Protein AF-A0A973TR75-F1 (afdb_monomer_lite)

Sequence (213 aa):
MGYLWIAGVVVTVAAVVLLAVQHRRGRSLLVPTLTGSIGAFLLVTGWLFVVDPGAPKNEAIKTGGLAGGALVALYALWLNDRRRRTDEDRQRIEAARQQLEDARAEHDRSRVADERFARSVELLGHDAEQVRVGAMHALAGLARSRAEYTQTVLDVLCAYLRRPFESGPEARDEPGRRDELEVRLTAQRLIADLLPRADVAGAPIYNLDLTRA

pLDDT: mean 83.85, std 13.67, range [50.69, 98.56]

Foldseek 3Di:
DLCQLVQLVVQLVVLVVVQVVCVVVVDDNVVSLLSNLVSQLSNQLNVCCVVPVPDDSVVSNVVSVVSSVVSVVVSVVVVVVVVVVVVVVVVVVVVVVVVVVVVVVVVVVVVVLVVLLVVLLVQCPDPQLVSVLVSLVSQLVSCVVDVVSLQVSLVSLLVLLLPDDDPDPVCPPDPCNVSSVVSNVSSVVSNVVSADDPPDPPGDDHDHPNDDD

Structure (mmCIF, N/CA/C/O backbone):
data_AF-A0A973TR75-F1
#
_entry.id   AF-A0A973TR75-F1
#
loop_
_atom_site.group_PDB
_atom_site.id
_atom_site.type_symbol
_atom_site.label_atom_id
_atom_site.label_alt_id
_atom_site.label_comp_id
_atom_site.label_asym_id
_atom_site.label_entity_id
_atom_site.label_seq_id
_atom_site.pdbx_PDB_ins_code
_atom_site.Cartn_x
_atom_site.Cartn_y
_atom_site.Cartn_z
_atom_site.occupancy
_atom_site.B_iso_or_equiv
_atom_site.auth_seq_id
_atom_site.auth_comp_id
_atom_site.auth_asym_id
_atom_site.auth_atom_id
_atom_site.pdbx_PDB_model_num
ATOM 1 N N . MET A 1 1 ? 46.808 9.096 -60.795 1.00 50.69 1 MET A N 1
ATOM 2 C CA . MET A 1 1 ? 45.406 9.057 -60.318 1.00 50.69 1 MET A CA 1
ATOM 3 C C . MET A 1 1 ? 44.859 7.655 -60.045 1.00 50.69 1 MET A C 1
ATOM 5 O O . MET A 1 1 ? 44.181 7.517 -59.038 1.00 50.69 1 MET A O 1
ATOM 9 N N . GLY A 1 2 ? 45.148 6.619 -60.851 1.00 55.16 2 GLY A N 1
ATOM 10 C CA . GLY A 1 2 ? 44.464 5.308 -60.760 1.00 55.16 2 GLY A CA 1
ATOM 11 C C . GLY A 1 2 ? 44.417 4.592 -59.392 1.00 55.16 2 GLY A C 1
ATOM 12 O O . GLY A 1 2 ? 43.508 3.805 -59.156 1.00 55.16 2 GLY A O 1
ATOM 13 N N . TYR A 1 3 ? 45.326 4.887 -58.456 1.00 62.28 3 TYR A N 1
ATOM 14 C CA . TYR A 1 3 ? 45.340 4.261 -57.124 1.00 62.28 3 TYR A CA 1
ATOM 15 C C . TYR A 1 3 ? 44.168 4.655 -56.201 1.00 62.28 3 TYR A C 1
ATOM 17 O O . TYR A 1 3 ? 43.927 3.961 -55.215 1.00 62.28 3 TYR A O 1
ATOM 25 N N . LEU A 1 4 ? 43.424 5.731 -56.497 1.00 59.41 4 LEU A N 1
ATOM 26 C CA . LEU A 1 4 ? 42.338 6.213 -55.627 1.00 59.41 4 LEU A CA 1
ATOM 27 C C . LEU A 1 4 ? 41.187 5.206 -55.482 1.00 59.41 4 LEU A C 1
ATOM 29 O O . LEU A 1 4 ? 40.682 5.020 -54.376 1.00 59.41 4 LEU A O 1
ATOM 33 N N . TRP A 1 5 ? 40.806 4.511 -56.560 1.00 59.12 5 TRP A N 1
ATOM 34 C CA . TRP A 1 5 ? 39.768 3.479 -56.472 1.00 59.12 5 TRP A CA 1
ATOM 35 C C . TRP A 1 5 ? 40.234 2.262 -55.662 1.00 59.12 5 TRP A C 1
ATOM 37 O O . TRP A 1 5 ? 39.504 1.791 -54.792 1.00 59.12 5 TRP A O 1
ATOM 47 N N . ILE A 1 6 ? 41.479 1.813 -55.868 1.00 66.88 6 ILE A N 1
ATOM 48 C CA . ILE A 1 6 ? 42.081 0.706 -55.105 1.00 66.88 6 ILE A CA 1
ATOM 49 C C . ILE A 1 6 ? 42.098 1.044 -53.606 1.00 66.88 6 ILE A C 1
ATOM 51 O O . ILE A 1 6 ? 41.708 0.215 -52.786 1.00 66.88 6 ILE A O 1
ATOM 55 N N . ALA A 1 7 ? 42.463 2.278 -53.241 1.00 62.50 7 ALA A N 1
ATOM 56 C CA . ALA A 1 7 ? 42.397 2.747 -51.858 1.00 62.50 7 ALA A CA 1
ATOM 57 C C . ALA A 1 7 ? 40.960 2.711 -51.296 1.00 62.50 7 ALA A C 1
ATOM 59 O O . ALA A 1 7 ? 40.754 2.222 -50.187 1.00 62.50 7 ALA A O 1
ATOM 60 N N . GLY A 1 8 ? 39.953 3.150 -52.061 1.00 61.12 8 GLY A N 1
ATOM 61 C CA . GLY A 1 8 ? 38.541 3.062 -51.662 1.00 61.12 8 GLY A CA 1
ATOM 62 C C . GLY A 1 8 ? 38.049 1.623 -51.441 1.00 61.12 8 GLY A C 1
ATOM 63 O O . GLY A 1 8 ? 37.377 1.338 -50.445 1.00 61.12 8 GLY A O 1
ATOM 64 N N . VAL A 1 9 ? 38.433 0.688 -52.317 1.00 66.50 9 VAL A N 1
ATOM 65 C CA . VAL A 1 9 ? 38.135 -0.749 -52.162 1.00 66.50 9 VAL A CA 1
ATOM 66 C C . VAL A 1 9 ? 38.815 -1.323 -50.914 1.00 66.50 9 VAL A C 1
ATOM 68 O O . VAL A 1 9 ? 38.166 -1.987 -50.110 1.00 66.50 9 VAL A O 1
ATOM 71 N N . VAL A 1 10 ? 40.095 -1.020 -50.679 1.00 68.12 10 VAL A N 1
ATOM 72 C CA . VAL A 1 10 ? 40.814 -1.498 -49.483 1.00 68.12 10 VAL A CA 1
ATOM 73 C C . VAL A 1 10 ? 40.191 -0.950 -48.192 1.00 68.12 10 VAL A C 1
ATOM 75 O O . VAL A 1 10 ? 39.989 -1.712 -47.246 1.00 68.12 10 VAL A O 1
ATOM 78 N N . VAL A 1 11 ? 39.824 0.337 -48.143 1.00 66.31 11 VAL A N 1
ATOM 79 C CA . VAL A 1 11 ? 39.216 0.947 -46.943 1.00 66.31 11 VAL A CA 1
ATOM 80 C C . VAL A 1 11 ? 37.801 0.416 -46.685 1.00 66.31 11 VAL A C 1
ATOM 82 O O . VAL A 1 11 ? 37.462 0.159 -45.530 1.00 66.31 11 VAL A O 1
ATOM 85 N N . THR A 1 12 ? 36.981 0.182 -47.717 1.00 64.75 12 THR A N 1
ATOM 86 C CA . THR A 1 12 ? 35.654 -0.448 -47.533 1.00 64.75 12 THR A CA 1
ATOM 87 C C . THR A 1 12 ? 35.754 -1.895 -47.060 1.00 64.75 12 THR A C 1
ATOM 89 O O . THR A 1 12 ? 35.065 -2.258 -46.107 1.00 64.75 12 THR A O 1
ATOM 92 N N . VAL A 1 13 ? 36.638 -2.713 -47.643 1.00 68.44 13 VAL A N 1
ATOM 93 C CA . VAL A 1 13 ? 36.858 -4.100 -47.193 1.00 68.44 13 VAL A CA 1
ATOM 94 C C . VAL A 1 13 ? 37.355 -4.127 -45.744 1.00 68.44 13 VAL A C 1
ATOM 96 O O . VAL A 1 13 ? 36.805 -4.863 -44.922 1.00 68.44 13 VAL A O 1
ATOM 99 N N . ALA A 1 14 ? 38.319 -3.271 -45.387 1.00 67.31 14 ALA A N 1
ATOM 100 C CA . ALA A 1 14 ? 38.787 -3.133 -44.008 1.00 67.31 14 ALA A CA 1
ATOM 101 C C . ALA A 1 14 ? 37.659 -2.711 -43.047 1.00 67.31 14 ALA A C 1
ATOM 103 O O . ALA A 1 14 ? 37.534 -3.275 -41.959 1.00 67.31 14 ALA A O 1
ATOM 104 N N . ALA A 1 15 ? 36.798 -1.772 -43.450 1.00 66.56 15 ALA A N 1
ATOM 105 C CA . ALA A 1 15 ? 35.657 -1.338 -42.649 1.00 66.56 15 ALA A CA 1
ATOM 106 C C . ALA A 1 15 ? 34.618 -2.450 -42.434 1.00 66.56 15 ALA A C 1
ATOM 108 O O . ALA A 1 15 ? 34.159 -2.633 -41.308 1.00 66.56 15 ALA A O 1
ATOM 109 N N . VAL A 1 16 ? 34.279 -3.225 -43.471 1.00 68.19 16 VAL A N 1
ATOM 110 C CA . VAL A 1 16 ? 33.342 -4.362 -43.372 1.00 68.19 16 VAL A CA 1
ATOM 111 C C . VAL A 1 16 ? 33.889 -5.443 -42.435 1.00 68.19 16 VAL A C 1
ATOM 113 O O . VAL A 1 16 ? 33.156 -5.939 -41.575 1.00 68.19 16 VAL A O 1
ATOM 116 N N . VAL A 1 17 ? 35.187 -5.756 -42.523 1.00 69.25 17 VAL A N 1
ATOM 117 C CA . VAL A 1 17 ? 35.857 -6.690 -41.601 1.00 69.25 17 VAL A CA 1
ATOM 118 C C . VAL A 1 17 ? 35.830 -6.160 -40.162 1.00 69.25 17 VAL A C 1
ATOM 120 O O . VAL A 1 17 ? 35.460 -6.897 -39.245 1.00 69.25 17 VAL A O 1
ATOM 123 N N . LEU A 1 18 ? 36.146 -4.879 -39.943 1.00 67.31 18 LEU A N 1
ATOM 124 C CA . LEU A 1 18 ? 36.070 -4.251 -38.618 1.00 67.31 18 LEU A CA 1
ATOM 125 C C . LEU A 1 18 ? 34.639 -4.250 -38.056 1.00 67.31 18 LEU A C 1
ATOM 127 O O . LEU A 1 18 ? 34.464 -4.498 -36.862 1.00 67.31 18 LEU A O 1
ATOM 131 N N . LEU A 1 19 ? 33.623 -4.027 -38.894 1.00 70.00 19 LEU A N 1
ATOM 132 C CA . LEU A 1 19 ? 32.210 -4.059 -38.506 1.00 70.00 19 LEU A CA 1
ATOM 133 C C . LEU A 1 19 ? 31.817 -5.464 -38.037 1.00 70.00 19 LEU A C 1
ATOM 135 O O . LEU A 1 19 ? 31.330 -5.619 -36.917 1.00 70.00 19 LEU A O 1
ATOM 139 N N . ALA A 1 20 ? 32.112 -6.494 -38.833 1.00 66.12 20 ALA A N 1
ATOM 140 C CA . ALA A 1 20 ? 31.825 -7.887 -38.489 1.00 66.12 20 ALA A CA 1
ATOM 141 C C . ALA A 1 20 ? 32.539 -8.338 -37.198 1.00 66.12 20 ALA A C 1
ATOM 143 O O . ALA A 1 20 ? 31.932 -8.989 -36.341 1.00 66.12 20 ALA A O 1
ATOM 144 N N . VAL A 1 21 ? 33.809 -7.955 -37.017 1.00 67.75 21 VAL A N 1
ATOM 145 C CA . VAL A 1 21 ? 34.601 -8.283 -35.818 1.00 67.75 21 VAL A CA 1
ATOM 146 C C . VAL A 1 21 ? 34.090 -7.553 -34.572 1.00 67.75 21 VAL A C 1
ATOM 148 O O . VAL A 1 21 ? 34.046 -8.155 -33.497 1.00 67.75 21 VAL A O 1
ATOM 151 N N . GLN A 1 22 ? 33.689 -6.282 -34.674 1.00 66.56 22 GLN A N 1
ATOM 152 C CA . GLN A 1 22 ? 33.159 -5.540 -33.524 1.00 66.56 22 GLN A CA 1
ATOM 153 C C . GLN A 1 22 ? 31.732 -5.956 -33.159 1.00 66.56 22 GLN A C 1
ATOM 155 O O . GLN A 1 22 ? 31.438 -6.074 -31.969 1.00 66.56 22 GLN A O 1
ATOM 160 N N . HIS A 1 23 ? 30.890 -6.276 -34.146 1.00 66.12 23 HIS A N 1
ATOM 161 C CA . HIS A 1 23 ? 29.543 -6.806 -33.924 1.00 66.12 23 HIS A CA 1
ATOM 162 C C . HIS A 1 23 ? 29.585 -8.124 -33.134 1.00 66.12 23 HIS A C 1
ATOM 164 O O . HIS A 1 23 ? 28.895 -8.258 -32.126 1.00 66.12 23 HIS A O 1
ATOM 170 N N . ARG A 1 24 ? 30.496 -9.047 -33.485 1.00 65.81 24 ARG A N 1
ATOM 171 C CA . ARG A 1 24 ? 30.750 -10.281 -32.707 1.00 65.81 24 ARG A CA 1
ATOM 172 C C . ARG A 1 24 ? 31.361 -10.053 -31.316 1.00 65.81 24 ARG A C 1
ATOM 174 O O . ARG A 1 24 ? 31.359 -10.974 -30.508 1.00 65.81 24 ARG A O 1
ATOM 181 N N . ARG A 1 25 ? 31.911 -8.867 -31.031 1.00 66.81 25 ARG A N 1
ATOM 182 C CA . ARG A 1 25 ? 32.562 -8.520 -29.750 1.00 66.81 25 ARG A CA 1
ATOM 183 C C . ARG A 1 25 ? 31.723 -7.607 -28.849 1.00 66.81 25 ARG A C 1
ATOM 185 O O . ARG A 1 25 ? 32.215 -7.217 -27.796 1.00 66.81 25 ARG A O 1
ATOM 192 N N . GLY A 1 26 ? 30.507 -7.227 -29.253 1.00 60.12 26 GLY A N 1
ATOM 193 C CA . GLY A 1 26 ? 29.616 -6.365 -28.461 1.00 60.12 26 GLY A CA 1
ATOM 194 C C . GLY A 1 26 ? 30.161 -4.958 -28.165 1.00 60.12 26 GLY A C 1
ATOM 195 O O . GLY A 1 26 ? 29.672 -4.292 -27.256 1.00 60.12 26 GLY A O 1
ATOM 196 N N . ARG A 1 27 ? 31.188 -4.501 -28.897 1.00 64.06 27 ARG A N 1
ATOM 197 C CA . ARG A 1 27 ? 31.817 -3.179 -28.705 1.00 64.06 27 ARG A CA 1
ATOM 198 C C . ARG A 1 27 ? 31.113 -2.110 -29.547 1.00 64.06 27 ARG A C 1
ATOM 200 O O . ARG A 1 27 ? 30.400 -2.422 -30.497 1.00 64.06 27 ARG A O 1
ATOM 207 N N . SER A 1 28 ? 31.302 -0.843 -29.183 1.00 64.38 28 SER A N 1
ATOM 208 C CA . SER A 1 28 ? 30.628 0.297 -29.812 1.00 64.38 28 SER A CA 1
ATOM 209 C C . SER A 1 28 ? 30.958 0.422 -31.305 1.00 64.38 28 SER A C 1
ATOM 211 O O . SER A 1 28 ? 32.078 0.754 -31.685 1.00 64.38 28 SER A O 1
ATOM 213 N N . LEU A 1 29 ? 29.943 0.236 -32.154 1.00 65.25 29 LEU A N 1
ATOM 214 C CA . LEU A 1 29 ? 30.054 0.218 -33.621 1.00 65.25 29 LEU A CA 1
ATOM 215 C C . LEU A 1 29 ? 30.388 1.585 -34.267 1.00 65.25 29 LEU A C 1
ATOM 217 O O . LEU A 1 29 ? 30.357 1.696 -35.488 1.00 65.25 29 LEU A O 1
ATOM 221 N N . LEU A 1 30 ? 30.749 2.601 -33.472 1.00 64.88 30 LEU A N 1
ATOM 222 C CA . LEU A 1 30 ? 31.134 3.950 -33.914 1.00 64.88 30 LEU A CA 1
ATOM 223 C C . LEU A 1 30 ? 32.306 3.934 -34.903 1.00 64.88 30 LEU A C 1
ATOM 225 O O . LEU A 1 30 ? 32.257 4.578 -35.946 1.00 64.88 30 LEU A O 1
ATOM 229 N N . VAL A 1 31 ? 33.373 3.206 -34.563 1.00 68.81 31 VAL A N 1
ATOM 230 C CA . VAL A 1 31 ? 34.603 3.167 -35.368 1.00 68.81 31 VAL A CA 1
ATOM 231 C C . VAL A 1 31 ? 34.354 2.553 -36.755 1.00 68.81 31 VAL A C 1
ATOM 233 O O . VAL A 1 31 ? 34.651 3.225 -37.742 1.00 68.81 31 VAL A O 1
ATOM 236 N N . PRO A 1 32 ? 33.787 1.333 -36.893 1.00 68.69 32 PRO A N 1
ATOM 237 C CA . PRO A 1 32 ? 33.625 0.707 -38.202 1.00 68.69 32 PRO A CA 1
ATOM 238 C C . PRO A 1 32 ? 32.617 1.413 -39.112 1.00 68.69 32 PRO A C 1
ATOM 240 O O . PRO A 1 32 ? 32.810 1.382 -40.325 1.00 68.69 32 PRO A O 1
ATOM 243 N N . THR A 1 33 ? 31.575 2.070 -38.588 1.00 70.88 33 THR A N 1
ATOM 244 C CA . THR A 1 33 ? 30.655 2.846 -39.441 1.00 70.88 33 THR A CA 1
ATOM 245 C C . THR A 1 33 ? 31.268 4.165 -39.900 1.00 70.88 33 THR A C 1
ATOM 247 O O . THR A 1 33 ? 31.064 4.544 -41.052 1.00 70.88 33 THR A O 1
ATOM 250 N N . LEU A 1 34 ? 32.111 4.807 -39.082 1.00 70.44 34 LEU A N 1
ATOM 251 C CA . LEU A 1 34 ? 32.894 5.969 -39.511 1.00 70.44 34 LEU A CA 1
ATOM 252 C C . LEU A 1 34 ? 33.918 5.584 -40.596 1.00 70.44 34 LEU A C 1
ATOM 254 O O . LEU A 1 34 ? 33.951 6.204 -41.659 1.00 70.44 34 LEU A O 1
ATOM 258 N N . THR A 1 35 ? 34.698 4.514 -40.386 1.00 71.88 35 THR A N 1
ATOM 259 C CA . THR A 1 35 ? 35.632 3.988 -41.403 1.00 71.88 35 THR A CA 1
ATOM 260 C C . THR A 1 35 ? 34.892 3.522 -42.662 1.00 71.88 35 THR A C 1
ATOM 262 O O . THR A 1 35 ? 35.371 3.754 -43.769 1.00 71.88 35 THR A O 1
ATOM 265 N N . GLY A 1 36 ? 33.705 2.924 -42.519 1.00 70.00 36 GLY A N 1
ATOM 266 C CA . GLY A 1 36 ? 32.861 2.484 -43.633 1.00 70.00 36 GLY A CA 1
ATOM 267 C C . GLY A 1 36 ? 32.308 3.639 -44.462 1.00 70.00 36 GLY A C 1
ATOM 268 O O . GLY A 1 36 ? 32.364 3.581 -45.687 1.00 70.00 36 GLY A O 1
ATOM 269 N N . SER A 1 37 ? 31.859 4.717 -43.814 1.00 71.75 37 SER A N 1
ATOM 270 C CA . SER A 1 37 ? 31.429 5.948 -44.486 1.00 71.75 37 SER A CA 1
ATOM 271 C C . SER A 1 37 ? 32.574 6.595 -45.272 1.00 71.75 37 SER A C 1
ATOM 273 O O . SER A 1 37 ? 32.394 6.965 -46.431 1.00 71.75 37 SER A O 1
ATOM 275 N N . ILE A 1 38 ? 33.766 6.694 -44.671 1.00 72.12 38 ILE A N 1
ATOM 276 C CA . ILE A 1 38 ? 34.969 7.226 -45.334 1.00 72.12 38 ILE A CA 1
ATOM 277 C C . ILE A 1 38 ? 35.377 6.330 -46.514 1.00 72.12 38 ILE A C 1
ATOM 279 O O . ILE A 1 38 ? 35.663 6.832 -47.600 1.00 72.12 38 ILE A O 1
ATOM 283 N N . GLY A 1 39 ? 35.347 5.007 -46.337 1.00 70.12 39 GLY A N 1
ATOM 284 C CA . GLY A 1 39 ? 35.618 4.044 -47.404 1.00 70.12 39 GLY A CA 1
ATOM 285 C C . GLY A 1 39 ? 34.644 4.172 -48.571 1.00 70.12 39 GLY A C 1
ATOM 286 O O . GLY A 1 39 ? 35.081 4.269 -49.714 1.00 70.12 39 GLY A O 1
ATOM 287 N N . ALA A 1 40 ? 33.337 4.216 -48.300 1.00 68.88 40 ALA A N 1
ATOM 288 C CA . ALA A 1 40 ? 32.307 4.342 -49.329 1.00 68.88 40 ALA A CA 1
ATOM 289 C C . ALA A 1 40 ? 32.433 5.663 -50.104 1.00 68.88 40 ALA A C 1
ATOM 291 O O . ALA A 1 40 ? 32.373 5.654 -51.333 1.00 68.88 40 ALA A O 1
ATOM 292 N N . PHE A 1 41 ? 32.695 6.775 -49.406 1.00 68.81 41 PHE A N 1
ATOM 293 C CA . PHE A 1 41 ? 32.976 8.070 -50.027 1.00 68.81 41 PHE A CA 1
ATOM 294 C C . PHE A 1 41 ? 34.171 7.987 -50.993 1.00 68.81 41 PHE A C 1
ATOM 296 O O . PHE A 1 41 ? 34.067 8.415 -52.145 1.00 68.81 41 PHE A O 1
ATOM 303 N N . LEU A 1 42 ? 35.292 7.400 -50.553 1.00 69.00 42 LEU A N 1
ATOM 304 C CA . LEU A 1 42 ? 36.504 7.257 -51.368 1.00 69.00 42 LEU A CA 1
ATOM 305 C C . LEU A 1 42 ? 36.322 6.284 -52.542 1.00 69.00 42 LEU A C 1
ATOM 307 O O . LEU A 1 42 ? 36.822 6.559 -53.631 1.00 69.00 42 LEU A O 1
ATOM 311 N N . LEU A 1 43 ? 35.590 5.181 -52.356 1.00 68.88 43 LEU A N 1
ATOM 312 C CA . LEU A 1 43 ? 35.312 4.208 -53.416 1.00 68.88 43 LEU A CA 1
ATOM 313 C C . LEU A 1 43 ? 34.430 4.831 -54.502 1.00 68.88 43 LEU A C 1
ATOM 315 O O . LEU A 1 43 ? 34.827 4.816 -55.663 1.00 68.88 43 LEU A O 1
ATOM 319 N N . VAL A 1 44 ? 33.289 5.431 -54.142 1.00 68.56 44 VAL A N 1
ATOM 320 C CA . VAL A 1 44 ? 32.368 6.062 -55.108 1.00 68.56 44 VAL A CA 1
ATOM 321 C C . VAL A 1 44 ? 33.061 7.199 -55.863 1.00 68.56 44 VAL A C 1
ATOM 323 O O . VAL A 1 44 ? 33.044 7.216 -57.093 1.00 68.56 44 VAL A O 1
ATOM 326 N N . THR A 1 45 ? 33.746 8.097 -55.147 1.00 65.50 45 THR A N 1
ATOM 327 C CA . THR A 1 45 ? 34.465 9.226 -55.765 1.00 65.50 45 THR A CA 1
ATOM 328 C C . THR A 1 45 ? 35.614 8.743 -56.658 1.00 65.50 45 THR A C 1
ATOM 330 O O . THR A 1 45 ? 35.821 9.285 -57.741 1.00 65.50 45 THR A O 1
ATOM 333 N N . GLY A 1 46 ? 36.351 7.709 -56.235 1.00 67.62 46 GLY A N 1
ATOM 334 C CA . GLY A 1 46 ? 37.469 7.136 -56.987 1.00 67.62 46 GLY A CA 1
ATOM 335 C C . GLY A 1 46 ? 37.046 6.314 -58.208 1.00 67.62 46 GLY A C 1
ATOM 336 O O . GLY A 1 46 ? 37.734 6.359 -59.223 1.00 67.62 46 GLY A O 1
ATOM 337 N N . TRP A 1 47 ? 35.921 5.598 -58.136 1.00 69.19 47 TRP A N 1
ATOM 338 C CA . TRP A 1 47 ? 35.356 4.820 -59.247 1.00 69.19 47 TRP A CA 1
ATOM 339 C C . TRP A 1 47 ? 34.870 5.731 -60.372 1.00 69.19 47 TRP A C 1
ATOM 341 O O . TRP A 1 47 ? 35.231 5.527 -61.529 1.00 69.19 47 TRP A O 1
ATOM 351 N N . LEU A 1 48 ? 34.117 6.782 -60.031 1.00 65.81 48 LEU A N 1
ATOM 352 C CA . LEU A 1 48 ? 33.566 7.716 -61.014 1.00 65.81 48 LEU A CA 1
ATOM 353 C C . LEU A 1 48 ? 34.689 8.439 -61.785 1.00 65.81 48 LEU A C 1
ATOM 355 O O . LEU A 1 48 ? 34.617 8.559 -63.001 1.00 65.81 48 LEU A O 1
ATOM 359 N N . PHE A 1 49 ? 35.795 8.775 -61.108 1.00 64.44 49 PHE A N 1
ATOM 360 C CA . PHE A 1 49 ? 37.008 9.344 -61.721 1.00 64.44 49 PHE A CA 1
ATOM 361 C C . PHE A 1 49 ? 37.815 8.379 -62.617 1.00 64.44 49 PHE A C 1
ATOM 363 O O . PHE A 1 49 ? 38.743 8.817 -63.299 1.00 64.44 49 PHE A O 1
ATOM 370 N N . VAL A 1 50 ? 37.525 7.074 -62.575 1.00 67.62 50 VAL A N 1
ATOM 371 C CA . VAL A 1 50 ? 38.168 6.039 -63.408 1.00 67.62 50 VAL A CA 1
ATOM 372 C C . VAL A 1 50 ? 37.272 5.641 -64.580 1.00 67.62 50 VAL A C 1
ATOM 374 O O . VAL A 1 50 ? 37.784 5.425 -65.676 1.00 67.62 50 VAL A O 1
ATOM 377 N N . VAL A 1 51 ? 35.957 5.560 -64.361 1.00 68.50 51 VAL A N 1
ATOM 378 C CA . VAL A 1 51 ? 34.974 5.210 -65.397 1.00 68.50 51 VAL A CA 1
ATOM 379 C C . VAL A 1 51 ? 34.697 6.385 -66.336 1.00 68.50 51 VAL A C 1
ATOM 381 O O . VAL A 1 51 ? 34.573 6.162 -67.536 1.00 68.50 51 VAL A O 1
ATOM 384 N N . ASP A 1 52 ? 34.637 7.619 -65.822 1.00 65.50 52 ASP A N 1
ATOM 385 C CA . ASP A 1 52 ? 34.273 8.795 -66.620 1.00 65.50 52 ASP A CA 1
ATOM 386 C C . ASP A 1 52 ? 35.211 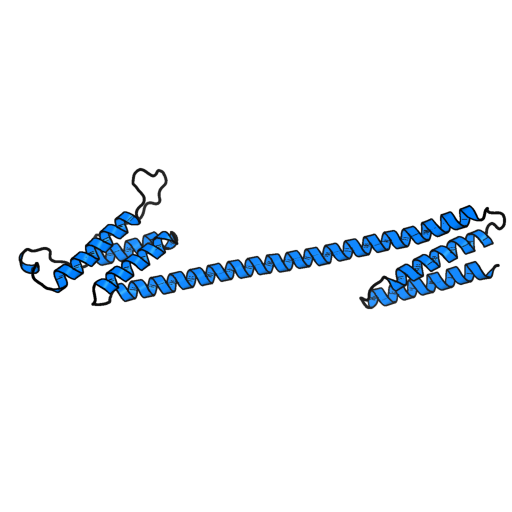9.998 -66.356 1.00 65.50 52 ASP A C 1
ATOM 388 O O . ASP A 1 52 ? 34.905 10.895 -65.563 1.00 65.50 52 ASP A O 1
ATOM 392 N N . PRO A 1 53 ? 36.401 10.037 -66.996 1.00 65.25 53 PRO A N 1
ATOM 393 C CA . PRO A 1 53 ? 37.416 11.067 -66.744 1.00 65.25 53 PRO A CA 1
ATOM 394 C C . PRO A 1 53 ? 37.007 12.496 -67.140 1.00 65.25 53 PRO A C 1
ATOM 396 O O . PRO A 1 53 ? 37.703 13.445 -66.772 1.00 65.25 53 PRO A O 1
ATOM 399 N N . GLY A 1 54 ? 35.923 12.652 -67.910 1.00 61.75 54 GLY A N 1
ATOM 400 C CA . GLY A 1 54 ? 35.368 13.945 -68.316 1.00 61.75 54 GLY A CA 1
ATOM 401 C C . GLY A 1 54 ? 34.325 14.511 -67.347 1.00 61.75 54 GLY A C 1
ATOM 402 O O . GLY A 1 54 ? 33.964 15.683 -67.474 1.00 61.75 54 GLY A O 1
ATOM 403 N N . ALA A 1 55 ? 33.850 13.717 -66.381 1.00 64.94 55 ALA A N 1
ATOM 404 C CA . ALA A 1 55 ? 32.772 14.109 -65.479 1.00 64.94 55 ALA A CA 1
ATOM 405 C C . ALA A 1 55 ? 33.129 15.355 -64.636 1.00 64.94 55 ALA A C 1
ATOM 407 O O . ALA A 1 55 ? 34.247 15.475 -64.111 1.00 64.94 55 ALA A O 1
ATOM 408 N N . PRO A 1 56 ? 32.191 16.302 -64.448 1.00 73.69 56 PRO A N 1
ATOM 409 C CA . PRO A 1 56 ? 32.469 17.519 -63.705 1.00 73.69 56 PRO A CA 1
ATOM 410 C C . PRO A 1 56 ? 32.655 17.196 -62.214 1.00 73.69 56 PRO A C 1
ATOM 412 O O . PRO A 1 56 ? 31.844 16.531 -61.568 1.00 73.69 56 PRO A O 1
ATOM 415 N N . LYS A 1 57 ? 33.754 17.696 -61.632 1.00 70.69 57 LYS A N 1
ATOM 416 C CA . LYS A 1 57 ? 34.229 17.326 -60.279 1.00 70.69 57 LYS A CA 1
ATOM 417 C C . LYS A 1 57 ? 33.198 17.543 -59.158 1.00 70.69 57 LYS A C 1
ATOM 419 O O . LYS A 1 57 ? 33.315 16.943 -58.093 1.00 70.69 57 LYS A O 1
ATOM 424 N N . ASN A 1 58 ? 32.200 18.398 -59.378 1.00 75.06 58 ASN A N 1
ATOM 425 C CA . ASN A 1 58 ? 31.117 18.673 -58.435 1.00 75.06 58 ASN A CA 1
ATOM 426 C C . ASN A 1 58 ? 30.092 17.523 -58.324 1.00 75.06 58 ASN A C 1
ATOM 428 O O . ASN A 1 58 ? 29.475 17.383 -57.270 1.00 75.06 58 ASN A O 1
ATOM 432 N N . GLU A 1 59 ? 29.914 16.684 -59.346 1.00 74.25 59 GLU A N 1
ATOM 433 C CA . GLU A 1 59 ? 28.962 15.560 -59.321 1.00 74.25 59 GLU A CA 1
ATOM 434 C C . GLU A 1 59 ? 29.526 14.340 -58.586 1.00 74.25 59 GLU A C 1
ATOM 436 O O . GLU A 1 59 ? 28.837 13.750 -57.748 1.00 74.25 59 GLU A O 1
ATOM 441 N N . ALA A 1 60 ? 30.812 14.035 -58.787 1.00 72.88 60 ALA A N 1
ATOM 442 C CA . ALA A 1 60 ? 31.531 13.015 -58.018 1.00 72.88 60 ALA A CA 1
ATOM 443 C C . ALA A 1 60 ? 31.489 13.298 -56.501 1.00 72.88 60 ALA A C 1
ATOM 445 O O . ALA A 1 60 ? 31.240 12.402 -55.696 1.00 72.88 60 ALA A O 1
ATOM 446 N N . ILE A 1 61 ? 31.659 14.566 -56.105 1.00 72.25 61 ILE A N 1
ATOM 447 C CA . ILE A 1 61 ? 31.609 14.985 -54.695 1.00 72.25 61 ILE A CA 1
ATOM 448 C C . ILE A 1 61 ? 30.183 14.879 -54.126 1.00 72.25 61 ILE A C 1
ATOM 450 O O . ILE A 1 61 ? 30.014 14.418 -52.997 1.00 72.25 61 ILE A O 1
ATOM 454 N N . LYS A 1 62 ? 29.147 15.249 -54.896 1.00 76.81 62 LYS A N 1
ATOM 455 C CA . LYS A 1 62 ? 27.738 15.094 -54.480 1.00 76.81 62 LYS A CA 1
ATOM 456 C C . LYS A 1 62 ? 27.368 13.623 -54.259 1.00 76.81 62 LYS A C 1
ATOM 458 O O . LYS A 1 62 ? 26.798 13.289 -53.223 1.00 76.81 62 LYS A O 1
ATOM 463 N N . THR A 1 63 ? 27.703 12.747 -55.206 1.00 77.00 63 THR A N 1
ATOM 464 C CA . THR A 1 63 ? 27.372 11.311 -55.138 1.00 77.00 63 THR A CA 1
ATOM 465 C C . THR A 1 63 ? 28.126 10.596 -54.015 1.00 77.00 63 THR A C 1
ATOM 467 O O . THR A 1 63 ? 27.504 9.876 -53.232 1.00 77.00 63 THR A O 1
ATOM 470 N N . GLY A 1 64 ? 29.427 10.865 -53.848 1.00 70.19 64 GLY A N 1
ATOM 471 C CA . GLY A 1 64 ? 30.202 10.379 -52.702 1.00 70.19 64 GLY A CA 1
ATOM 472 C C . GLY A 1 64 ? 29.646 10.875 -51.362 1.00 70.19 64 GLY A C 1
ATOM 473 O O . GLY A 1 64 ? 29.490 10.087 -50.426 1.00 70.19 64 GLY A O 1
ATOM 474 N N . GLY A 1 65 ? 29.285 12.161 -51.274 1.00 74.31 65 GLY A N 1
ATOM 475 C CA . GLY A 1 65 ? 28.698 12.771 -50.077 1.00 74.31 65 GLY A CA 1
ATOM 476 C C . GLY A 1 65 ? 27.364 12.143 -49.662 1.00 74.31 65 GLY A C 1
ATOM 477 O O . GLY A 1 65 ? 27.168 11.857 -48.481 1.00 74.31 65 GLY A O 1
ATOM 478 N N . LEU A 1 66 ? 26.479 11.855 -50.623 1.00 80.06 66 LEU A N 1
ATOM 479 C CA . LEU A 1 66 ? 25.217 11.148 -50.372 1.00 80.06 66 LEU A CA 1
ATOM 480 C C . LEU A 1 66 ? 25.451 9.718 -49.857 1.00 80.06 66 LEU A C 1
ATOM 482 O O . LEU A 1 66 ? 24.808 9.310 -48.891 1.00 80.06 66 LEU A O 1
ATOM 486 N N . ALA A 1 67 ? 26.399 8.978 -50.443 1.00 75.38 67 ALA A N 1
ATOM 487 C CA . ALA A 1 67 ? 26.730 7.618 -50.010 1.00 75.38 67 ALA A CA 1
ATOM 488 C C . ALA A 1 67 ? 27.291 7.573 -48.574 1.00 75.38 67 ALA A C 1
ATOM 490 O O . ALA A 1 67 ? 26.860 6.750 -47.765 1.00 75.38 67 ALA A O 1
ATOM 491 N N . GLY A 1 68 ? 28.207 8.486 -48.229 1.00 69.69 68 GLY A N 1
ATOM 492 C CA . GLY A 1 68 ? 28.720 8.616 -46.859 1.00 69.69 68 GLY A CA 1
ATOM 493 C C . GLY A 1 68 ? 27.635 9.056 -45.867 1.00 69.69 68 GLY A C 1
ATOM 494 O O . GLY A 1 68 ? 27.456 8.444 -44.813 1.00 69.69 68 GLY A O 1
ATOM 495 N N . GLY A 1 69 ? 26.844 10.070 -46.231 1.00 79.31 69 GLY A N 1
ATOM 496 C CA . GLY A 1 69 ? 25.748 10.582 -45.404 1.00 79.31 69 GLY A CA 1
ATOM 497 C C . GLY A 1 69 ? 24.680 9.532 -45.089 1.00 79.31 69 GLY A C 1
ATOM 498 O O . GLY A 1 69 ? 24.233 9.444 -43.946 1.00 79.31 69 GLY A O 1
ATOM 499 N N . ALA A 1 70 ? 24.322 8.681 -46.056 1.00 79.62 70 ALA A N 1
ATOM 500 C CA . ALA A 1 70 ? 23.370 7.588 -45.854 1.00 79.62 70 ALA A CA 1
ATOM 501 C C . ALA A 1 70 ? 23.850 6.577 -44.794 1.00 79.62 70 ALA A C 1
ATOM 503 O O . ALA A 1 70 ? 23.064 6.156 -43.945 1.00 79.62 70 ALA A O 1
ATOM 504 N N . LEU A 1 71 ? 25.143 6.231 -44.787 1.00 76.56 71 LEU A N 1
ATOM 505 C CA . LEU A 1 71 ? 25.726 5.328 -43.787 1.00 76.56 71 LEU A CA 1
ATOM 506 C C . LEU A 1 71 ? 25.727 5.945 -42.380 1.00 76.56 71 LEU A C 1
ATOM 508 O O . LEU A 1 71 ? 25.415 5.254 -41.409 1.00 76.56 71 LEU A O 1
ATOM 512 N N . VAL A 1 72 ? 26.006 7.247 -42.263 1.00 80.62 72 VAL A N 1
ATOM 513 C CA . VAL A 1 72 ? 25.915 7.978 -40.985 1.00 80.62 72 VAL A CA 1
ATOM 514 C C . VAL A 1 72 ? 24.464 8.066 -40.496 1.00 80.62 72 VAL A C 1
ATOM 516 O O . VAL A 1 72 ? 24.209 7.837 -39.314 1.00 80.62 72 VAL A O 1
ATOM 519 N N . ALA A 1 73 ? 23.502 8.326 -41.386 1.00 84.56 73 ALA A N 1
ATOM 520 C CA . ALA A 1 73 ? 22.079 8.387 -41.048 1.00 84.56 73 ALA A CA 1
ATOM 521 C C . ALA A 1 73 ? 21.530 7.027 -40.576 1.00 84.56 73 ALA A C 1
ATOM 523 O O . ALA A 1 73 ? 20.867 6.956 -39.540 1.00 84.56 73 ALA A O 1
ATOM 524 N N . LEU A 1 74 ? 21.863 5.936 -41.278 1.00 80.75 74 LEU A N 1
ATOM 525 C CA . LEU A 1 74 ? 21.515 4.571 -40.865 1.00 80.75 74 LEU A CA 1
ATOM 526 C C . LEU A 1 74 ? 22.146 4.205 -39.515 1.00 80.75 74 LEU A C 1
ATOM 528 O O . LEU A 1 74 ? 21.487 3.594 -38.673 1.00 80.75 74 LEU A O 1
ATOM 532 N N . TYR A 1 75 ? 23.394 4.615 -39.272 1.00 80.88 75 TYR A N 1
ATOM 533 C CA . TYR A 1 75 ? 24.046 4.388 -37.985 1.00 80.88 75 TYR A CA 1
ATOM 534 C C . TYR A 1 75 ? 23.397 5.185 -36.841 1.00 80.88 75 TYR A C 1
ATOM 536 O O . TYR A 1 75 ? 23.171 4.635 -35.762 1.00 80.88 75 TYR A O 1
ATOM 544 N N . ALA A 1 76 ? 23.044 6.453 -37.069 1.00 85.56 76 ALA A N 1
ATOM 545 C CA . ALA A 1 76 ? 22.330 7.275 -36.092 1.00 85.56 76 ALA A CA 1
ATOM 546 C C . ALA A 1 76 ? 20.939 6.699 -35.767 1.00 85.56 76 ALA A C 1
ATOM 548 O O . ALA A 1 76 ? 20.551 6.647 -34.598 1.00 85.56 76 ALA A O 1
ATOM 549 N N . LEU A 1 77 ? 20.220 6.199 -36.779 1.00 87.25 77 LEU A N 1
ATOM 550 C CA . LEU A 1 77 ? 18.938 5.513 -36.607 1.00 87.25 77 LEU A CA 1
ATOM 551 C C . LEU A 1 77 ? 19.087 4.222 -35.786 1.00 87.25 77 LEU A C 1
ATOM 553 O O . LEU A 1 77 ? 18.332 4.020 -34.836 1.00 87.25 77 LEU A O 1
ATOM 557 N N . TRP A 1 78 ? 20.090 3.391 -36.091 1.00 88.44 78 TRP A N 1
ATOM 558 C CA . TRP A 1 78 ? 20.396 2.176 -35.324 1.00 88.44 78 TRP A CA 1
ATOM 559 C C . TRP A 1 78 ? 20.761 2.481 -33.865 1.00 88.44 78 TRP A C 1
ATOM 561 O O . TRP A 1 78 ? 20.290 1.805 -32.951 1.00 88.44 78 TRP A O 1
ATOM 571 N N . LEU A 1 79 ? 21.564 3.522 -33.625 1.00 87.75 79 LEU A N 1
ATOM 572 C CA . LEU A 1 79 ? 21.952 3.943 -32.278 1.00 87.75 79 LEU A CA 1
ATOM 573 C C . LEU A 1 79 ? 20.744 4.447 -31.471 1.00 87.75 79 LEU A C 1
ATOM 575 O O . LEU A 1 79 ? 20.625 4.136 -30.286 1.00 87.75 79 LEU A O 1
ATOM 579 N N . ASN A 1 80 ? 19.831 5.181 -32.113 1.00 87.62 80 ASN A N 1
ATOM 580 C CA . ASN A 1 80 ? 18.584 5.653 -31.510 1.00 87.62 80 ASN A CA 1
ATOM 581 C C . ASN A 1 80 ? 17.625 4.495 -31.176 1.00 87.62 80 ASN A C 1
ATOM 583 O O . ASN A 1 80 ? 17.115 4.433 -30.060 1.00 87.62 80 ASN A O 1
ATOM 587 N N . ASP A 1 81 ? 17.431 3.540 -32.092 1.00 87.62 81 ASP A N 1
ATOM 588 C CA . ASP A 1 81 ? 16.640 2.324 -31.842 1.00 87.62 81 ASP A CA 1
ATOM 589 C C . ASP A 1 81 ? 17.236 1.482 -30.701 1.00 87.62 81 ASP A C 1
ATOM 591 O O . ASP A 1 81 ? 16.535 1.106 -29.758 1.00 87.62 81 ASP A O 1
ATOM 595 N 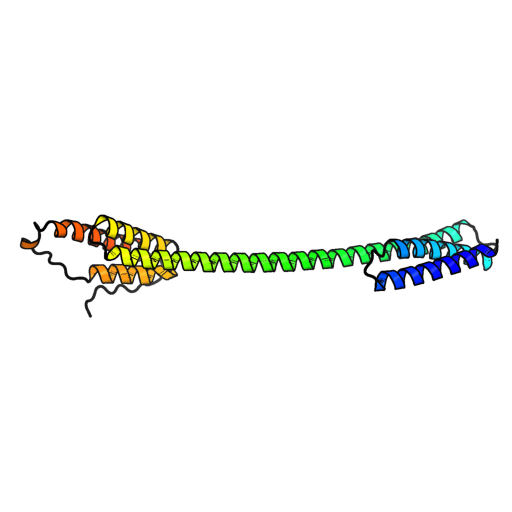N . ARG A 1 82 ? 18.557 1.260 -30.712 1.00 87.56 82 ARG A N 1
ATOM 596 C CA . ARG A 1 82 ? 19.241 0.513 -29.648 1.00 87.56 82 ARG A CA 1
ATOM 597 C C . ARG A 1 82 ? 19.132 1.208 -28.290 1.00 87.56 82 ARG A C 1
ATOM 599 O O . ARG A 1 82 ? 19.004 0.522 -27.272 1.00 87.56 82 ARG A O 1
ATOM 606 N N . ARG A 1 83 ? 19.161 2.544 -28.264 1.00 89.38 83 ARG A N 1
ATOM 607 C CA . ARG A 1 83 ? 18.939 3.331 -27.045 1.00 89.38 83 ARG A CA 1
ATOM 608 C C . ARG A 1 83 ? 17.505 3.179 -26.538 1.00 89.38 83 ARG A C 1
ATOM 610 O O . ARG A 1 83 ? 17.346 2.814 -25.380 1.00 89.38 83 ARG A O 1
ATOM 617 N N . ARG A 1 84 ? 16.494 3.356 -27.400 1.00 89.06 84 ARG A N 1
ATOM 618 C CA . ARG A 1 84 ? 15.069 3.194 -27.045 1.00 89.06 84 ARG A CA 1
ATOM 619 C C . ARG A 1 84 ? 14.792 1.864 -26.353 1.00 89.06 84 ARG A C 1
ATOM 621 O O . ARG A 1 84 ? 14.305 1.880 -25.233 1.00 89.06 84 ARG A O 1
ATOM 628 N N . ARG A 1 85 ? 15.220 0.739 -26.941 1.00 89.56 85 ARG A N 1
ATOM 629 C CA . ARG A 1 85 ? 15.069 -0.596 -26.323 1.00 89.56 85 ARG A CA 1
ATOM 630 C C . ARG A 1 85 ? 15.692 -0.671 -24.924 1.00 89.56 85 ARG A C 1
ATOM 632 O O . ARG A 1 85 ? 15.094 -1.222 -24.012 1.00 89.56 85 ARG A O 1
ATOM 639 N N . THR A 1 86 ? 16.879 -0.086 -24.750 1.00 92.06 86 THR A N 1
ATOM 640 C CA . THR A 1 86 ? 17.592 -0.084 -23.459 1.00 92.06 86 THR A CA 1
ATOM 641 C C . THR A 1 86 ? 16.856 0.745 -22.401 1.00 92.06 86 THR A C 1
ATOM 643 O O . THR A 1 86 ? 16.831 0.363 -21.233 1.00 92.06 86 THR A O 1
ATOM 646 N N . ASP A 1 87 ? 16.260 1.869 -22.798 1.00 91.56 87 ASP A N 1
ATOM 647 C CA . ASP A 1 87 ? 15.511 2.751 -21.899 1.00 91.56 87 ASP A CA 1
ATOM 648 C C . ASP A 1 87 ? 14.089 2.200 -21.612 1.00 91.56 87 ASP A C 1
ATOM 650 O O . ASP A 1 87 ? 13.622 2.297 -20.480 1.00 91.56 87 ASP A O 1
ATOM 654 N N . GLU A 1 88 ? 13.451 1.500 -22.561 1.00 93.50 88 GLU A N 1
ATOM 655 C CA . GLU A 1 88 ? 12.227 0.707 -22.329 1.00 93.50 88 GLU A CA 1
ATOM 656 C C . GLU A 1 88 ? 12.453 -0.444 -21.335 1.00 93.50 88 GLU A C 1
ATOM 658 O O . GLU A 1 88 ? 11.660 -0.634 -20.413 1.00 93.50 88 GLU A O 1
ATOM 663 N N . ASP A 1 89 ? 13.526 -1.224 -21.500 1.00 93.00 89 ASP A N 1
ATOM 664 C CA . ASP A 1 89 ? 13.818 -2.363 -20.621 1.00 93.00 89 ASP A CA 1
ATOM 665 C C . ASP A 1 89 ? 14.144 -1.909 -19.188 1.00 93.00 89 ASP A C 1
ATOM 667 O O . ASP A 1 89 ? 13.762 -2.579 -18.228 1.00 93.00 89 ASP A O 1
ATOM 671 N N . ARG A 1 90 ? 14.763 -0.730 -19.025 1.00 93.94 90 ARG A N 1
ATOM 672 C CA . ARG A 1 90 ? 14.916 -0.064 -17.718 1.00 93.94 90 ARG A CA 1
ATOM 673 C C . ARG A 1 90 ? 13.567 0.276 -17.098 1.00 93.94 90 ARG A C 1
ATOM 675 O O . ARG A 1 90 ? 13.300 -0.173 -15.989 1.00 93.94 90 ARG A O 1
ATOM 682 N N . GLN A 1 91 ? 12.695 0.971 -17.831 1.00 95.12 91 GLN A N 1
ATOM 683 C CA . GLN A 1 91 ? 11.358 1.340 -17.351 1.00 95.12 91 GLN A CA 1
ATOM 684 C C . GLN A 1 91 ? 10.520 0.112 -16.961 1.00 95.12 91 GLN A C 1
ATOM 686 O O . GLN A 1 91 ? 9.830 0.141 -15.944 1.00 95.12 91 GLN A O 1
ATOM 691 N N . ARG A 1 92 ? 10.619 -0.996 -17.711 1.00 94.94 92 ARG A N 1
ATOM 692 C CA . ARG A 1 92 ? 9.981 -2.281 -17.361 1.00 94.94 92 ARG A CA 1
ATOM 693 C C . ARG A 1 92 ? 10.509 -2.846 -16.038 1.00 94.94 92 ARG A C 1
ATOM 695 O O . ARG A 1 92 ? 9.715 -3.274 -15.205 1.00 94.94 92 ARG A O 1
ATOM 702 N N . ILE A 1 93 ? 11.828 -2.838 -15.831 1.00 96.56 93 ILE A N 1
ATOM 703 C CA . ILE A 1 93 ? 12.463 -3.325 -14.593 1.00 96.56 93 ILE A CA 1
ATOM 704 C C . ILE A 1 93 ? 12.130 -2.416 -13.400 1.00 96.56 93 ILE A C 1
ATOM 706 O O . ILE A 1 93 ? 11.872 -2.917 -12.309 1.00 96.56 93 ILE A O 1
ATOM 710 N N . GLU A 1 94 ? 12.115 -1.100 -13.594 1.00 96.38 94 GLU A N 1
ATOM 711 C CA . GLU A 1 94 ? 11.784 -0.107 -12.566 1.00 96.38 94 GLU A CA 1
ATOM 712 C C . GLU A 1 94 ? 10.309 -0.208 -12.148 1.00 96.38 94 GLU A C 1
ATOM 714 O O . GLU A 1 94 ? 10.024 -0.321 -10.958 1.00 96.38 94 GLU A O 1
ATOM 719 N N . ALA A 1 95 ? 9.377 -0.307 -13.102 1.00 96.56 95 ALA A N 1
ATOM 720 C CA . ALA A 1 95 ? 7.958 -0.523 -12.812 1.00 96.56 95 ALA A CA 1
ATOM 721 C C . ALA A 1 95 ? 7.695 -1.865 -12.102 1.00 96.56 95 ALA A C 1
ATOM 723 O O . ALA A 1 95 ? 6.935 -1.912 -11.136 1.00 96.56 95 ALA A O 1
ATOM 724 N N . ALA A 1 96 ? 8.355 -2.949 -12.527 1.00 96.56 96 ALA A N 1
ATOM 725 C CA . ALA A 1 96 ? 8.232 -4.257 -11.877 1.00 96.56 96 ALA A CA 1
ATOM 726 C C . ALA A 1 96 ? 8.822 -4.276 -10.452 1.00 96.56 96 ALA A C 1
ATOM 728 O O . ALA A 1 96 ? 8.321 -4.996 -9.588 1.00 96.56 96 ALA A O 1
ATOM 729 N N . ARG A 1 97 ? 9.864 -3.475 -10.181 1.00 97.19 97 ARG A N 1
ATOM 730 C CA . ARG A 1 97 ? 10.390 -3.266 -8.822 1.00 97.19 97 ARG A CA 1
ATOM 731 C C . ARG A 1 97 ? 9.410 -2.487 -7.957 1.00 97.19 97 ARG A C 1
ATOM 733 O O . ARG A 1 97 ? 9.104 -2.962 -6.871 1.00 97.19 97 ARG A O 1
ATOM 740 N N . GLN A 1 98 ? 8.873 -1.373 -8.458 1.00 97.19 98 GLN A N 1
ATOM 741 C CA . GLN A 1 98 ? 7.887 -0.571 -7.729 1.00 97.19 98 GLN A CA 1
ATOM 742 C C . GLN A 1 98 ? 6.672 -1.420 -7.330 1.00 97.19 98 GLN A C 1
ATOM 744 O O . GLN A 1 98 ? 6.329 -1.469 -6.158 1.00 97.19 98 GLN A O 1
ATOM 749 N N . GLN A 1 99 ? 6.106 -2.198 -8.261 1.00 96.94 99 GLN A N 1
ATOM 750 C CA . GLN A 1 99 ? 4.989 -3.110 -7.972 1.00 96.94 99 GLN A CA 1
ATOM 751 C C . GLN A 1 99 ? 5.316 -4.148 -6.883 1.00 96.94 99 GLN A C 1
ATOM 753 O O . GLN A 1 99 ? 4.461 -4.472 -6.059 1.00 96.94 99 GLN A O 1
ATOM 758 N N . LEU A 1 100 ? 6.547 -4.669 -6.855 1.00 97.38 100 LEU A N 1
ATOM 759 C CA . LEU A 1 100 ? 6.996 -5.614 -5.829 1.00 97.38 100 LEU A CA 1
ATOM 760 C C . LEU A 1 100 ? 7.234 -4.934 -4.470 1.00 97.38 100 LEU A C 1
ATOM 762 O O . LEU A 1 100 ? 6.992 -5.545 -3.429 1.00 97.38 100 LEU A O 1
ATOM 766 N N . GLU A 1 101 ? 7.711 -3.692 -4.463 1.00 97.31 101 GLU A N 1
ATOM 767 C CA . GLU A 1 101 ? 7.913 -2.886 -3.256 1.00 97.31 101 GLU A CA 1
ATOM 768 C C . GLU A 1 101 ? 6.575 -2.422 -2.661 1.00 97.31 101 GLU A C 1
ATOM 770 O O . GLU A 1 101 ? 6.370 -2.585 -1.459 1.00 97.31 101 GLU A O 1
ATOM 775 N N . ASP A 1 102 ? 5.621 -1.991 -3.489 1.00 97.19 102 ASP A N 1
ATOM 776 C CA . ASP A 1 102 ? 4.251 -1.647 -3.086 1.00 97.19 102 ASP A CA 1
ATOM 777 C C . ASP A 1 102 ? 3.523 -2.861 -2.481 1.00 97.19 102 ASP A C 1
ATOM 779 O O . ASP A 1 102 ? 2.930 -2.765 -1.402 1.00 97.19 102 ASP A O 1
ATOM 783 N N . ALA A 1 103 ? 3.616 -4.030 -3.131 1.00 96.69 103 ALA A N 1
ATOM 784 C CA . ALA A 1 103 ? 3.008 -5.272 -2.649 1.00 96.69 103 ALA A CA 1
ATOM 785 C C . ALA A 1 103 ? 3.607 -5.743 -1.311 1.00 96.69 103 ALA A C 1
ATOM 787 O O . ALA A 1 103 ? 2.871 -6.169 -0.418 1.00 96.69 103 ALA A O 1
ATOM 788 N N . ARG A 1 104 ? 4.931 -5.620 -1.132 1.00 97.19 104 ARG A N 1
ATOM 789 C CA . ARG A 1 104 ? 5.597 -5.869 0.161 1.00 97.19 104 ARG A CA 1
ATOM 790 C C . ARG A 1 104 ? 5.140 -4.875 1.222 1.00 97.19 104 ARG A C 1
ATOM 792 O O . ARG A 1 104 ? 4.786 -5.283 2.323 1.00 97.19 104 ARG A O 1
ATOM 799 N N . ALA A 1 105 ? 5.089 -3.589 0.880 1.00 96.94 105 ALA A N 1
ATOM 800 C CA . ALA A 1 105 ? 4.666 -2.541 1.796 1.00 96.94 105 ALA A CA 1
ATOM 801 C C . ALA A 1 105 ? 3.206 -2.705 2.246 1.00 96.94 105 ALA A C 1
ATOM 803 O O . ALA A 1 105 ? 2.882 -2.284 3.353 1.00 96.94 105 ALA A O 1
ATOM 804 N N . GLU A 1 106 ? 2.318 -3.285 1.432 1.00 95.00 106 GLU A N 1
ATOM 805 C CA . GLU A 1 106 ? 0.942 -3.612 1.843 1.00 95.00 106 GLU A CA 1
ATOM 806 C C . GLU A 1 106 ? 0.861 -4.888 2.695 1.00 95.00 106 GLU A C 1
ATOM 808 O O . GLU A 1 106 ? 0.171 -4.910 3.717 1.00 95.00 106 GLU A O 1
ATOM 813 N N . HIS A 1 107 ? 1.616 -5.930 2.338 1.00 95.94 107 HIS A N 1
ATOM 814 C CA . HIS A 1 107 ? 1.733 -7.145 3.149 1.00 95.94 107 HIS A CA 1
ATOM 815 C C . HIS A 1 107 ? 2.251 -6.833 4.562 1.00 95.94 107 HIS A C 1
ATOM 817 O O . HIS A 1 107 ? 1.641 -7.231 5.555 1.00 95.94 107 HIS A O 1
ATOM 823 N N . ASP A 1 108 ? 3.328 -6.055 4.672 1.00 96.69 108 ASP A N 1
ATOM 824 C CA . ASP A 1 108 ? 3.916 -5.695 5.963 1.00 96.69 108 ASP A CA 1
ATOM 825 C C . ASP A 1 108 ? 3.025 -4.711 6.740 1.00 96.69 108 ASP A C 1
ATOM 827 O O . ASP A 1 108 ? 2.892 -4.839 7.959 1.00 96.69 108 ASP A O 1
ATOM 831 N N . ARG A 1 109 ? 2.315 -3.796 6.058 1.00 95.31 109 ARG A N 1
ATOM 832 C CA . ARG A 1 109 ? 1.256 -2.980 6.685 1.00 95.31 109 ARG A CA 1
ATOM 833 C C . ARG A 1 109 ? 0.118 -3.829 7.251 1.00 95.31 109 ARG A C 1
ATOM 835 O O . ARG A 1 109 ? -0.464 -3.425 8.257 1.00 95.31 109 ARG A O 1
ATOM 842 N N . SER A 1 110 ? -0.210 -4.954 6.619 1.00 95.25 110 SER A N 1
ATOM 843 C CA . SER A 1 110 ? -1.291 -5.850 7.048 1.00 95.25 110 SER A CA 1
ATOM 844 C C . SER A 1 110 ? -0.845 -6.745 8.206 1.00 95.25 110 SER A C 1
ATOM 846 O O . SER A 1 110 ? -1.525 -6.799 9.224 1.00 95.25 110 SER A O 1
ATOM 848 N N . ARG A 1 111 ? 0.381 -7.281 8.171 1.00 97.00 111 ARG A N 1
ATOM 849 C CA . ARG A 1 111 ? 0.987 -7.940 9.343 1.00 97.00 111 ARG A CA 1
ATOM 850 C C . ARG A 1 111 ? 1.047 -7.035 10.576 1.00 97.00 111 ARG A C 1
ATOM 852 O O . ARG A 1 111 ? 0.704 -7.461 11.672 1.00 97.00 111 ARG A O 1
ATOM 859 N N . VAL A 1 112 ? 1.429 -5.767 10.405 1.00 97.12 112 VAL A N 1
ATOM 860 C CA . VAL A 1 112 ? 1.435 -4.780 11.500 1.00 97.12 112 VAL A CA 1
ATOM 861 C C . VAL A 1 112 ? 0.014 -4.456 11.995 1.00 97.12 112 VAL A C 1
ATOM 863 O O . VAL A 1 112 ? -0.148 -4.052 13.147 1.00 97.12 112 VAL A O 1
ATOM 866 N N . ALA A 1 113 ? -1.023 -4.640 11.173 1.00 97.12 113 ALA A N 1
ATOM 867 C CA . ALA A 1 113 ? -2.415 -4.548 11.606 1.00 97.12 113 ALA A CA 1
ATOM 868 C C . ALA A 1 113 ? -2.828 -5.763 12.457 1.00 97.12 113 ALA A C 1
ATOM 870 O O . ALA A 1 113 ? -3.352 -5.563 13.553 1.00 97.12 113 ALA A O 1
ATOM 871 N N . ASP A 1 114 ? -2.500 -6.987 12.031 1.00 97.62 114 ASP A N 1
ATOM 872 C CA . ASP A 1 114 ? -2.748 -8.218 12.800 1.00 97.62 114 ASP A CA 1
ATOM 873 C C . ASP A 1 114 ? -2.018 -8.222 14.150 1.00 97.62 114 ASP A C 1
ATOM 875 O O . ASP A 1 114 ? -2.618 -8.498 15.189 1.00 97.62 114 ASP A O 1
ATOM 879 N N . GLU A 1 115 ? -0.737 -7.842 14.167 1.00 98.06 115 GLU A N 1
ATOM 880 C CA . GLU A 1 115 ? 0.077 -7.752 15.387 1.00 98.06 115 GLU A CA 1
ATOM 881 C C . GLU A 1 115 ? -0.498 -6.716 16.378 1.00 98.06 115 GLU A C 1
ATOM 883 O O . GLU A 1 115 ? -0.486 -6.933 17.593 1.00 98.06 115 GLU A O 1
ATOM 888 N N . ARG A 1 116 ? -1.075 -5.610 15.879 1.00 97.25 116 ARG A N 1
ATOM 889 C CA . ARG A 1 116 ? -1.795 -4.618 16.704 1.00 97.25 116 ARG A CA 1
ATOM 890 C C . ARG A 1 116 ? -3.160 -5.118 17.168 1.00 97.25 116 ARG A C 1
ATOM 892 O O . ARG A 1 116 ? -3.532 -4.833 18.307 1.00 97.25 116 ARG A O 1
ATOM 899 N N . PHE A 1 117 ? -3.899 -5.839 16.325 1.00 98.44 117 PHE A N 1
ATOM 900 C CA . PHE A 1 117 ? -5.183 -6.442 16.682 1.00 98.44 117 PHE A CA 1
ATOM 901 C C . PHE A 1 117 ? -4.996 -7.451 17.817 1.00 98.44 117 PHE A C 1
ATOM 903 O O . PHE A 1 117 ? -5.582 -7.279 18.885 1.00 98.44 117 PHE A O 1
ATOM 910 N N . ALA A 1 118 ? -4.108 -8.432 17.628 1.00 98.25 118 ALA A N 1
ATOM 911 C CA . ALA A 1 118 ? -3.816 -9.477 18.605 1.00 98.25 118 ALA A CA 1
ATOM 912 C C . ALA A 1 118 ? -3.385 -8.889 19.957 1.00 98.25 118 ALA A C 1
ATOM 914 O O . ALA A 1 118 ? -3.966 -9.227 20.988 1.00 98.25 118 ALA A O 1
ATOM 915 N N . ARG A 1 119 ? -2.449 -7.929 19.952 1.00 98.44 119 ARG A N 1
ATOM 916 C CA . ARG A 1 119 ? -2.001 -7.245 21.175 1.00 98.44 119 ARG A CA 1
ATOM 917 C C . ARG A 1 119 ? -3.103 -6.423 21.847 1.00 98.44 119 ARG A C 1
ATOM 919 O O . ARG A 1 119 ? -3.126 -6.307 23.067 1.00 98.44 119 ARG A O 1
ATOM 926 N N . SER A 1 120 ? -4.029 -5.846 21.085 1.00 98.25 120 SER A N 1
ATOM 927 C CA . SER A 1 120 ? -5.161 -5.122 21.676 1.00 98.25 120 SER A CA 1
ATOM 928 C C . SER A 1 120 ? -6.181 -6.089 22.289 1.00 98.25 120 SER A C 1
ATOM 930 O O . SER A 1 120 ? -6.694 -5.822 23.369 1.00 98.25 120 SER A O 1
ATOM 932 N N . VAL A 1 121 ? -6.427 -7.248 21.666 1.00 98.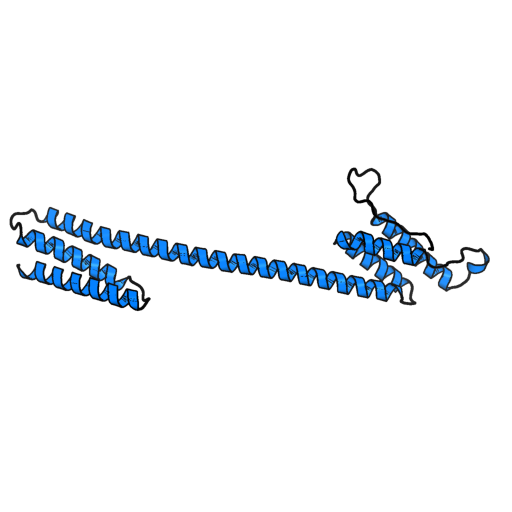06 121 VAL A N 1
ATOM 933 C CA . VAL A 1 121 ? -7.268 -8.316 22.239 1.00 98.06 121 VAL A CA 1
ATOM 934 C C . VAL A 1 121 ? -6.644 -8.906 23.512 1.00 98.06 121 VAL A C 1
ATOM 936 O O . VAL A 1 121 ? -7.362 -9.137 24.481 1.00 98.06 121 VAL A O 1
ATOM 939 N N . GLU A 1 122 ? -5.320 -9.076 23.556 1.00 98.00 122 GLU A N 1
ATOM 940 C CA . GLU A 1 122 ? -4.569 -9.450 24.766 1.00 98.00 122 GLU A CA 1
ATOM 941 C C . GLU A 1 122 ? -4.777 -8.425 25.898 1.00 98.00 122 GLU A C 1
ATOM 943 O O . GLU A 1 122 ? -5.156 -8.786 27.013 1.00 98.00 122 GLU A O 1
ATOM 948 N N . LEU A 1 123 ? -4.623 -7.129 25.602 1.00 98.19 123 LEU A N 1
ATOM 949 C CA . LEU A 1 123 ? -4.775 -6.045 26.582 1.00 98.19 123 LEU A CA 1
ATOM 950 C C . LEU A 1 123 ? -6.218 -5.852 27.095 1.00 98.19 123 LEU A C 1
ATOM 952 O O . LEU A 1 123 ? -6.395 -5.292 28.175 1.00 98.19 123 LEU A O 1
ATOM 956 N N . LEU A 1 124 ? -7.250 -6.367 26.411 1.00 96.44 124 LEU A N 1
ATOM 957 C CA . LEU A 1 124 ? -8.616 -6.445 26.966 1.00 96.44 124 LEU A CA 1
ATOM 958 C C . LEU A 1 124 ? -8.737 -7.422 28.151 1.00 96.44 124 LEU A C 1
ATOM 960 O O . LEU A 1 124 ? -9.713 -7.351 28.904 1.00 96.44 124 LEU A O 1
ATOM 964 N N . GLY A 1 125 ? -7.773 -8.333 28.317 1.00 93.25 125 GLY A N 1
ATOM 965 C CA . GLY A 1 125 ? -7.672 -9.241 29.461 1.00 93.25 125 GLY A CA 1
ATOM 966 C C . GLY A 1 125 ? -6.972 -8.649 30.689 1.00 93.25 125 GLY A C 1
ATOM 967 O O . GLY A 1 125 ? -6.935 -9.312 31.718 1.00 93.25 125 GLY A O 1
ATOM 968 N N . HIS A 1 126 ? -6.419 -7.437 30.596 1.00 96.31 126 HIS A N 1
ATOM 969 C CA . HIS A 1 126 ? -5.627 -6.811 31.658 1.00 96.31 126 HIS A CA 1
ATOM 970 C C . HIS A 1 126 ? -6.502 -6.264 32.801 1.00 96.31 126 HIS A C 1
ATOM 972 O O . HIS A 1 126 ? -7.511 -5.615 32.537 1.00 96.31 126 HIS A O 1
ATOM 978 N N . ASP A 1 127 ? -6.102 -6.449 34.063 1.00 92.38 127 ASP A N 1
ATOM 979 C CA . ASP A 1 127 ? -6.924 -6.069 35.228 1.00 92.38 127 ASP A CA 1
ATOM 980 C C . ASP A 1 127 ? -7.236 -4.562 35.282 1.00 92.38 127 ASP A C 1
ATOM 982 O O . ASP A 1 127 ? -8.376 -4.157 35.512 1.00 92.38 127 ASP A O 1
ATOM 986 N N . ALA A 1 128 ? -6.230 -3.716 35.024 1.00 94.94 128 ALA A N 1
ATOM 987 C CA . ALA A 1 128 ? -6.394 -2.263 35.059 1.00 94.94 128 ALA A CA 1
ATOM 988 C C . ALA A 1 128 ? -7.332 -1.757 33.947 1.00 94.94 128 ALA A C 1
ATOM 990 O O . ALA A 1 128 ? -7.045 -1.881 32.754 1.00 94.94 128 ALA A O 1
ATOM 991 N N . GLU A 1 129 ? -8.425 -1.120 34.356 1.00 94.94 129 GLU A N 1
ATOM 992 C CA . GLU A 1 129 ? -9.503 -0.599 33.510 1.00 94.94 129 GLU A CA 1
ATOM 993 C C . GLU A 1 129 ? -9.024 0.341 32.394 1.00 94.94 129 GLU A C 1
ATOM 995 O O . GLU A 1 129 ? -9.302 0.070 31.224 1.00 94.94 129 GLU A O 1
ATOM 1000 N N . GLN A 1 130 ? -8.200 1.342 32.712 1.00 96.25 130 GLN A N 1
ATOM 1001 C CA . GLN A 1 130 ? -7.612 2.264 31.729 1.00 96.25 130 GLN A CA 1
ATOM 1002 C C . GLN A 1 130 ? -6.834 1.557 30.595 1.00 96.25 130 GLN A C 1
ATOM 1004 O O . GLN A 1 130 ? -6.807 2.040 29.461 1.00 96.25 130 GLN A O 1
ATOM 1009 N N . VAL A 1 131 ? -6.230 0.388 30.854 1.00 97.81 131 VAL A N 1
ATOM 1010 C CA . VAL A 1 131 ? -5.541 -0.410 29.818 1.00 97.81 131 VAL A CA 1
ATOM 1011 C C . VAL A 1 131 ? -6.553 -1.062 28.873 1.00 97.81 131 VAL A C 1
ATOM 1013 O O . VAL A 1 131 ? -6.352 -1.053 27.657 1.00 97.81 131 VAL A O 1
ATOM 1016 N N . ARG A 1 132 ? -7.679 -1.551 29.408 1.00 97.38 132 ARG A N 1
ATOM 1017 C CA . ARG A 1 132 ? -8.786 -2.114 28.619 1.00 97.38 132 ARG A CA 1
ATOM 1018 C C . ARG A 1 132 ? -9.479 -1.035 27.779 1.00 97.38 132 ARG A C 1
ATOM 1020 O O . ARG A 1 132 ? -9.727 -1.263 26.597 1.00 97.38 132 ARG A O 1
ATOM 1027 N N . VAL A 1 133 ? -9.699 0.161 28.334 1.00 98.00 133 VAL A N 1
ATOM 1028 C CA . VAL A 1 133 ? -10.183 1.349 27.596 1.00 98.00 133 VAL A CA 1
ATOM 1029 C C . VAL A 1 133 ? -9.235 1.698 26.442 1.00 98.00 133 VAL A C 1
ATOM 1031 O O . VAL A 1 133 ? -9.673 1.807 25.293 1.00 98.00 133 VAL A O 1
ATOM 1034 N N . GLY A 1 134 ? -7.927 1.792 26.706 1.00 98.19 134 GLY A N 1
ATOM 1035 C CA . GLY A 1 134 ? -6.914 2.045 25.674 1.00 98.19 134 GLY A CA 1
ATOM 1036 C C . GLY A 1 134 ? -6.914 0.994 24.556 1.00 98.19 134 GLY A C 1
ATOM 1037 O O . GLY A 1 134 ? -6.861 1.344 23.375 1.00 98.19 134 GLY A O 1
ATOM 1038 N N . ALA A 1 135 ? -7.055 -0.286 24.910 1.00 98.38 135 ALA A N 1
ATOM 1039 C CA . ALA A 1 135 ? -7.165 -1.387 23.957 1.00 98.38 135 ALA A CA 1
ATOM 1040 C C . ALA A 1 135 ? -8.423 -1.291 23.071 1.00 98.38 135 ALA A C 1
ATOM 1042 O O . ALA A 1 135 ? -8.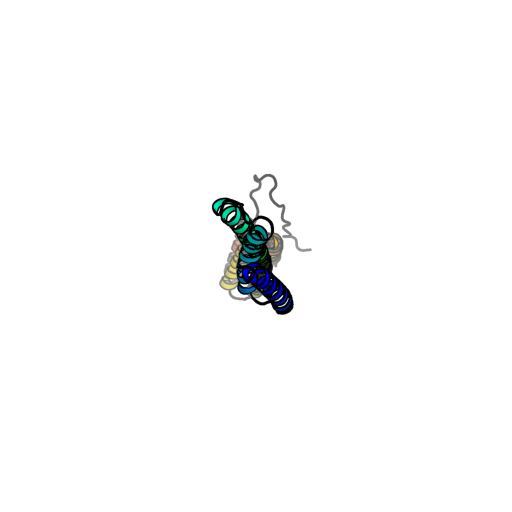334 -1.486 21.857 1.00 98.38 135 ALA A O 1
ATOM 1043 N N . MET A 1 136 ? -9.580 -0.918 23.630 1.00 98.38 136 MET A N 1
ATOM 1044 C CA . MET A 1 136 ? -10.797 -0.686 22.839 1.00 98.38 136 MET A CA 1
ATOM 1045 C C . MET A 1 136 ? -10.632 0.471 21.848 1.00 98.38 136 MET A C 1
ATOM 1047 O O . MET A 1 136 ? -11.008 0.342 20.680 1.00 98.38 136 MET A O 1
ATOM 1051 N N . HIS A 1 137 ? -10.017 1.580 22.269 1.00 98.44 137 HIS A N 1
ATOM 1052 C CA . HIS A 1 137 ? -9.719 2.696 21.368 1.00 98.44 137 HIS A CA 1
ATOM 1053 C C . HIS A 1 137 ? -8.722 2.314 20.260 1.00 98.44 137 HIS A C 1
ATOM 1055 O O . HIS A 1 137 ? -8.878 2.781 19.128 1.00 98.44 137 HIS A O 1
ATOM 1061 N N . ALA A 1 138 ? -7.752 1.435 20.540 1.00 98.31 138 ALA A N 1
ATOM 1062 C CA . ALA A 1 138 ? -6.834 0.896 19.534 1.00 98.31 138 ALA A CA 1
ATOM 1063 C C . ALA A 1 138 ? -7.559 0.012 18.500 1.00 98.31 138 ALA A C 1
ATOM 1065 O O . ALA A 1 138 ? -7.375 0.212 17.297 1.00 98.31 138 ALA A O 1
ATOM 1066 N N . LEU A 1 139 ? -8.444 -0.891 18.944 1.00 98.56 139 LEU A N 1
ATOM 1067 C CA . LEU A 1 139 ? -9.282 -1.719 18.063 1.00 98.56 139 LEU A CA 1
ATOM 1068 C C . LEU A 1 139 ? -10.215 -0.867 17.188 1.00 98.56 139 LEU A C 1
ATOM 1070 O O . LEU A 1 139 ? -10.277 -1.066 15.976 1.00 98.56 139 LEU A O 1
ATOM 1074 N N . ALA A 1 140 ? -10.887 0.134 17.761 1.00 98.12 140 ALA A N 1
ATOM 1075 C CA . ALA A 1 140 ? -11.739 1.046 16.995 1.00 98.12 140 ALA A CA 1
ATOM 1076 C C . ALA A 1 140 ? -10.933 1.948 16.039 1.00 98.12 140 ALA A C 1
ATOM 1078 O O . ALA A 1 140 ? -11.409 2.302 14.960 1.00 98.12 140 ALA A O 1
ATOM 1079 N N . GLY A 1 141 ? -9.696 2.309 16.398 1.00 97.94 141 GLY A N 1
ATOM 1080 C CA . GLY A 1 141 ? -8.749 2.967 15.494 1.00 97.94 141 GLY A CA 1
ATOM 1081 C C . GLY A 1 141 ? -8.393 2.088 14.294 1.00 97.94 141 GLY A C 1
ATOM 1082 O O . GLY A 1 141 ? -8.456 2.556 13.157 1.00 97.94 141 GLY A O 1
ATOM 1083 N N . LEU A 1 142 ? -8.104 0.806 14.536 1.00 97.69 142 LEU A N 1
ATOM 1084 C CA . LEU A 1 142 ? -7.845 -0.173 13.483 1.00 97.69 142 LEU A CA 1
ATOM 1085 C C . LEU A 1 142 ? -9.054 -0.322 12.546 1.00 97.69 142 LEU A C 1
ATOM 1087 O O . LEU A 1 142 ? -8.904 -0.096 11.347 1.00 97.69 142 LEU A O 1
ATOM 1091 N N . ALA A 1 143 ? -10.247 -0.580 13.091 1.00 97.69 143 ALA A N 1
ATOM 1092 C CA . ALA A 1 143 ? -11.495 -0.724 12.334 1.00 97.69 143 ALA A CA 1
ATOM 1093 C C . ALA A 1 143 ? -11.877 0.514 11.499 1.00 97.69 143 ALA A C 1
ATOM 1095 O O . ALA A 1 143 ? -12.484 0.364 10.442 1.00 97.69 143 ALA A O 1
ATOM 1096 N N . ARG A 1 144 ? -11.511 1.732 11.930 1.00 96.31 144 ARG A N 1
ATOM 1097 C CA . ARG A 1 144 ? -11.669 2.954 11.115 1.00 96.31 144 ARG A CA 1
ATOM 1098 C C . ARG A 1 144 ? -10.621 3.083 10.009 1.00 96.31 144 ARG A C 1
ATOM 1100 O O . ARG A 1 144 ? -10.913 3.668 8.973 1.00 96.31 144 ARG A O 1
ATOM 1107 N N . SER A 1 145 ? -9.408 2.569 10.218 1.00 96.06 145 SER A N 1
ATOM 1108 C CA . SER A 1 145 ? -8.347 2.593 9.197 1.00 96.06 145 SER A CA 1
ATOM 1109 C C . SER A 1 145 ? -8.464 1.479 8.152 1.00 96.06 145 SER A C 1
ATOM 1111 O O . SER A 1 145 ? -7.930 1.622 7.055 1.00 96.06 145 SER A O 1
ATOM 1113 N N . ARG A 1 146 ? -9.143 0.374 8.489 1.00 95.50 146 ARG A N 1
ATOM 1114 C CA . ARG A 1 146 ? -9.264 -0.837 7.672 1.00 95.50 146 ARG A CA 1
ATOM 1115 C C . ARG A 1 146 ? -10.636 -1.487 7.874 1.00 95.50 146 ARG A C 1
ATOM 1117 O O . ARG A 1 146 ? -10.876 -2.125 8.898 1.00 95.50 146 ARG A O 1
ATOM 1124 N N . ALA A 1 147 ? -11.507 -1.365 6.870 1.00 94.00 147 ALA A N 1
ATOM 1125 C CA . ALA A 1 147 ? -12.878 -1.887 6.912 1.00 94.00 147 ALA A CA 1
ATOM 1126 C C . ALA A 1 147 ? -12.955 -3.420 7.104 1.00 94.00 147 ALA A C 1
ATOM 1128 O O . ALA A 1 147 ? -13.920 -3.938 7.659 1.00 94.00 147 ALA A O 1
ATOM 1129 N N . GLU A 1 148 ? -11.914 -4.149 6.692 1.00 95.38 148 GLU A N 1
ATOM 1130 C CA . GLU A 1 148 ? -11.800 -5.607 6.860 1.00 95.38 148 GLU A CA 1
ATOM 1131 C C . GLU A 1 148 ? -11.793 -6.057 8.336 1.00 95.38 148 GLU A C 1
ATOM 1133 O O . GLU A 1 148 ? -12.257 -7.153 8.640 1.00 95.38 148 GLU A O 1
ATOM 1138 N N . TYR A 1 149 ? -11.352 -5.201 9.269 1.00 97.69 149 TYR A N 1
ATOM 1139 C CA . TYR A 1 149 ? -11.383 -5.489 10.709 1.00 97.69 149 TYR A CA 1
ATOM 1140 C C . TYR A 1 149 ? -12.683 -5.032 11.389 1.00 97.69 149 TYR A C 1
ATOM 1142 O O . TYR A 1 149 ? -12.884 -5.360 12.558 1.00 97.69 149 TYR A O 1
ATOM 1150 N N . THR A 1 150 ? -13.567 -4.271 10.726 1.00 97.56 150 THR A N 1
ATOM 1151 C CA . THR A 1 150 ? -14.704 -3.623 11.408 1.00 97.56 150 THR A CA 1
ATOM 1152 C C . THR A 1 150 ? -15.679 -4.633 12.009 1.00 97.56 150 THR A C 1
ATOM 1154 O O . THR A 1 150 ? -16.028 -4.489 13.178 1.00 97.56 150 THR A O 1
ATOM 1157 N N . GLN A 1 151 ? -16.051 -5.689 11.275 1.00 97.69 151 GLN A N 1
ATOM 1158 C CA . GLN A 1 151 ? -16.908 -6.755 11.811 1.00 97.69 151 GLN A CA 1
ATOM 1159 C C . GLN A 1 151 ? -16.235 -7.458 13.001 1.00 97.69 151 GLN A C 1
ATOM 1161 O O . GLN A 1 151 ? -16.800 -7.489 14.087 1.00 97.69 151 GLN A O 1
ATOM 1166 N N . THR A 1 152 ? -14.988 -7.910 12.846 1.00 97.62 152 THR A N 1
ATOM 1167 C CA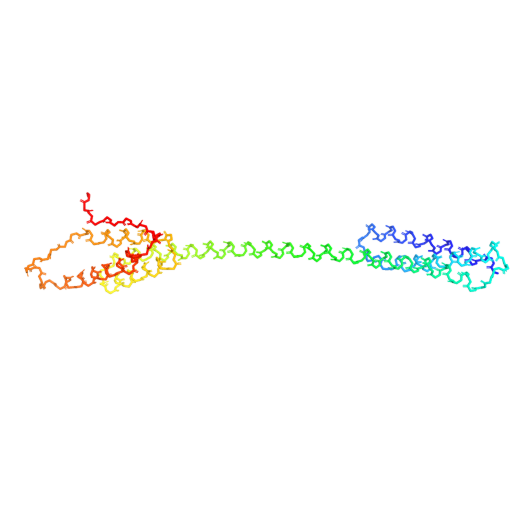 . THR A 1 152 ? -14.234 -8.612 13.900 1.00 97.62 152 THR A CA 1
ATOM 1168 C C . THR A 1 152 ? -14.058 -7.768 15.170 1.00 97.62 152 THR A C 1
ATOM 1170 O O . THR A 1 152 ? -14.115 -8.287 16.283 1.00 97.62 152 THR A O 1
ATOM 1173 N N . VAL A 1 153 ? -13.866 -6.451 15.033 1.00 98.25 153 VAL A N 1
ATOM 1174 C CA . VAL A 1 153 ? -13.795 -5.518 16.169 1.00 98.25 153 VAL A CA 1
ATOM 1175 C C . VAL A 1 153 ? -15.161 -5.343 16.835 1.00 98.25 153 VAL A C 1
ATOM 1177 O O . VAL A 1 153 ? -15.229 -5.358 18.065 1.00 98.25 153 VAL A O 1
ATOM 1180 N N . LEU A 1 154 ? -16.246 -5.230 16.063 1.00 98.25 154 LEU A N 1
ATOM 1181 C CA . LEU A 1 154 ? -17.608 -5.207 16.607 1.00 98.25 154 LEU A CA 1
ATOM 1182 C C . LEU A 1 154 ? -17.932 -6.511 17.353 1.00 98.25 154 LEU A C 1
ATOM 1184 O O . LEU A 1 154 ? -18.459 -6.445 18.462 1.00 98.25 154 LEU A O 1
ATOM 1188 N N . ASP A 1 155 ? -17.543 -7.671 16.819 1.00 97.94 155 ASP A N 1
ATOM 1189 C CA . ASP A 1 155 ? -17.725 -8.978 17.463 1.00 97.94 155 ASP A CA 1
ATOM 1190 C C . ASP A 1 155 ? -16.963 -9.078 18.793 1.00 97.94 155 ASP A C 1
ATOM 1192 O O . ASP A 1 155 ? -17.522 -9.546 19.787 1.00 97.94 155 ASP A O 1
ATOM 1196 N N . VAL A 1 156 ? -15.722 -8.576 18.860 1.00 97.94 156 VAL A N 1
ATOM 1197 C CA . VAL A 1 156 ? -14.929 -8.511 20.105 1.00 97.94 156 VAL A CA 1
ATOM 1198 C C . VAL A 1 156 ? -15.575 -7.584 21.142 1.00 97.94 156 VAL A C 1
ATOM 1200 O O . VAL A 1 156 ? -15.692 -7.962 22.311 1.00 97.94 156 VAL A O 1
ATOM 1203 N N . LEU A 1 157 ? -16.038 -6.393 20.742 1.00 97.75 157 LEU A N 1
ATOM 1204 C CA . LEU A 1 157 ? -16.713 -5.458 21.653 1.00 97.75 157 LEU A CA 1
ATOM 1205 C C . LEU A 1 157 ? -18.066 -6.015 22.136 1.00 97.75 157 LEU A C 1
ATOM 1207 O O . LEU A 1 157 ? -18.386 -5.912 23.322 1.00 97.75 157 LEU A O 1
ATOM 1211 N N . CYS A 1 158 ? -18.826 -6.682 21.264 1.00 97.44 158 CYS A N 1
ATOM 1212 C CA . CYS A 1 158 ? -20.067 -7.364 21.632 1.00 97.44 158 CYS A CA 1
ATOM 1213 C C . CYS A 1 158 ? -19.803 -8.554 22.569 1.00 97.44 158 CYS A C 1
ATOM 1215 O O . CYS A 1 158 ? -20.474 -8.689 23.592 1.00 97.44 158 CYS A O 1
ATOM 1217 N N . ALA A 1 159 ? -18.791 -9.385 22.299 1.00 95.94 159 ALA A N 1
ATOM 1218 C CA . ALA A 1 159 ? -18.380 -10.482 23.179 1.00 95.94 159 ALA A CA 1
ATOM 1219 C C . ALA A 1 159 ? -17.924 -9.992 24.566 1.00 95.94 159 ALA A C 1
ATOM 1221 O O . ALA A 1 159 ? -18.227 -10.634 25.574 1.00 95.94 159 ALA A O 1
ATOM 1222 N N . TYR A 1 160 ? -17.260 -8.835 24.645 1.00 95.38 160 TYR A N 1
ATOM 1223 C CA . TYR A 1 160 ? -16.940 -8.192 25.920 1.00 95.38 160 TYR A CA 1
ATOM 1224 C C . TYR A 1 160 ? -18.213 -7.752 26.665 1.00 95.38 160 TYR A C 1
ATOM 1226 O O . TYR A 1 160 ? -18.382 -8.084 27.839 1.00 95.38 160 TYR A O 1
ATOM 1234 N N . LEU A 1 161 ? -19.154 -7.084 25.984 1.00 95.38 161 LEU A N 1
ATOM 1235 C CA . LEU A 1 161 ? -20.430 -6.653 26.574 1.00 95.38 161 LEU A CA 1
ATOM 1236 C C . LEU A 1 161 ? -21.315 -7.818 27.048 1.00 95.38 161 LEU A C 1
ATOM 1238 O O . LEU A 1 161 ? -22.004 -7.677 28.061 1.00 95.38 161 LEU A O 1
ATOM 1242 N N . ARG A 1 162 ? -21.268 -8.973 26.371 1.00 93.12 162 ARG A N 1
ATOM 1243 C CA . ARG A 1 162 ? -22.020 -10.191 26.733 1.00 93.12 162 ARG A CA 1
ATOM 1244 C C . ARG A 1 162 ? -21.621 -10.812 28.070 1.00 93.12 162 ARG A C 1
ATOM 1246 O O . ARG A 1 162 ? -22.445 -11.513 28.675 1.00 93.12 162 ARG A O 1
ATOM 1253 N N . ARG A 1 163 ? -20.390 -10.568 28.542 1.00 89.38 163 ARG A N 1
ATOM 1254 C CA . ARG A 1 163 ? -19.895 -11.073 29.835 1.00 89.38 163 ARG A CA 1
ATOM 1255 C C . ARG A 1 163 ? -20.861 -10.680 30.963 1.00 89.38 163 ARG A C 1
ATOM 1257 O O . ARG A 1 163 ? -21.345 -9.544 30.951 1.00 89.38 163 ARG A O 1
ATOM 1264 N N . PRO A 1 164 ? -21.146 -11.565 31.939 1.00 86.69 164 PRO A N 1
ATOM 1265 C CA . PRO A 1 164 ? -21.997 -11.241 33.080 1.00 86.69 164 PRO A CA 1
ATOM 1266 C C . PRO A 1 164 ? -21.626 -9.928 33.771 1.00 86.69 164 PRO A C 1
ATOM 1268 O O . PRO A 1 164 ? -20.470 -9.503 33.779 1.00 86.69 164 PRO A O 1
ATOM 1271 N N . PHE A 1 165 ? -22.649 -9.269 34.301 1.00 85.00 165 PHE A N 1
ATOM 1272 C CA . PHE A 1 165 ? -22.546 -8.045 35.074 1.00 85.00 165 PHE A CA 1
ATOM 1273 C C . PHE A 1 165 ? -23.830 -7.890 35.882 1.00 85.00 165 PHE A C 1
ATOM 1275 O O . PHE A 1 165 ? -24.920 -8.072 35.341 1.00 85.00 165 PHE A O 1
ATOM 1282 N N . GLU A 1 166 ? -23.701 -7.522 37.149 1.00 75.62 166 GLU A N 1
ATOM 1283 C CA . GLU A 1 166 ? -24.826 -7.381 38.067 1.00 75.62 166 GLU A CA 1
ATOM 1284 C C . GLU A 1 166 ? -25.074 -5.894 38.323 1.00 75.62 166 GLU A C 1
ATOM 1286 O O . GLU A 1 166 ? -24.271 -5.196 38.939 1.00 75.62 166 GLU A O 1
ATOM 1291 N N . SER A 1 167 ? -26.164 -5.364 37.762 1.00 66.81 167 SER A N 1
ATOM 1292 C CA . SER A 1 167 ? -26.545 -3.948 37.883 1.00 66.81 167 SER A CA 1
ATOM 1293 C C . SER A 1 167 ? -27.536 -3.714 39.024 1.00 66.81 167 SER A C 1
ATOM 1295 O O . SER A 1 167 ? -28.380 -2.822 38.942 1.00 66.81 167 SER A O 1
ATOM 1297 N N . GLY A 1 168 ? -27.473 -4.555 40.058 1.00 67.12 168 GLY A N 1
ATOM 1298 C CA . GLY A 1 168 ? -28.306 -4.438 41.250 1.00 67.12 168 GLY A CA 1
ATOM 1299 C C . GLY A 1 168 ? -27.876 -3.266 42.144 1.00 67.12 168 GLY A C 1
ATOM 1300 O O . GLY A 1 168 ? -26.723 -2.833 42.071 1.00 67.12 168 GLY A O 1
ATOM 1301 N N . PRO A 1 169 ? -28.765 -2.758 43.019 1.00 63.97 169 PRO A N 1
ATOM 1302 C CA . PRO A 1 169 ? -28.415 -1.715 43.985 1.00 63.97 169 PRO A CA 1
ATOM 1303 C C . PRO A 1 169 ? -27.275 -2.128 44.926 1.00 63.97 169 PRO A C 1
ATOM 1305 O O . PRO A 1 169 ? -26.442 -1.299 45.275 1.00 63.97 169 PRO A O 1
ATOM 1308 N N . GLU A 1 170 ? -27.226 -3.409 45.292 1.00 63.62 170 GLU A N 1
ATOM 1309 C CA . GLU A 1 170 ? -26.273 -3.990 46.248 1.00 63.62 170 GLU A CA 1
ATOM 1310 C C . GLU A 1 170 ? -24.837 -4.049 45.697 1.00 63.62 170 GLU A C 1
ATOM 1312 O O . GLU A 1 170 ? -23.882 -3.866 46.444 1.00 63.62 170 GLU A O 1
ATOM 1317 N N . ALA A 1 171 ? -24.669 -4.193 44.378 1.00 63.72 171 ALA A N 1
ATOM 1318 C CA . ALA A 1 171 ? -23.357 -4.224 43.721 1.00 63.72 171 ALA A CA 1
ATOM 1319 C C . ALA A 1 171 ? -22.724 -2.825 43.534 1.00 63.72 171 ALA A C 1
ATOM 1321 O O . ALA A 1 171 ? -21.613 -2.701 43.021 1.00 63.72 171 ALA A O 1
ATOM 1322 N N . ARG A 1 172 ? -23.425 -1.738 43.887 1.00 62.50 172 ARG A N 1
ATOM 1323 C CA . ARG A 1 172 ? -23.061 -0.365 43.482 1.00 62.50 172 ARG A CA 1
ATOM 1324 C C . ARG A 1 172 ? -21.807 0.201 44.166 1.00 62.50 172 ARG A C 1
ATOM 1326 O O . ARG A 1 172 ? -21.202 1.141 43.638 1.00 62.50 172 ARG A O 1
ATOM 1333 N N . ASP A 1 173 ? -21.433 -0.370 45.306 1.00 67.19 173 ASP A N 1
ATOM 1334 C CA . ASP A 1 173 ? -20.318 0.085 46.142 1.00 67.19 173 ASP A CA 1
ATOM 1335 C C . ASP A 1 173 ? -19.079 -0.829 46.078 1.00 67.19 173 ASP A C 1
ATOM 1337 O O . ASP A 1 173 ? -18.074 -0.548 46.731 1.00 67.19 173 ASP A O 1
ATOM 1341 N N . GLU A 1 174 ? -19.090 -1.871 45.238 1.00 75.12 174 GLU A N 1
ATOM 1342 C CA . GLU A 1 174 ? -17.870 -2.620 44.915 1.00 75.12 174 GLU A CA 1
ATOM 1343 C C . GLU A 1 174 ? -16.880 -1.739 44.124 1.00 75.12 174 GLU A C 1
ATOM 1345 O O . GLU A 1 174 ? -17.259 -1.200 43.077 1.00 75.12 174 GLU A O 1
ATOM 1350 N N . PRO A 1 175 ? -15.599 -1.622 44.539 1.00 69.12 175 PRO A N 1
ATOM 1351 C CA . PRO A 1 175 ? -14.635 -0.732 43.887 1.00 69.12 175 PRO A CA 1
ATOM 1352 C C . PRO A 1 175 ? -14.505 -0.956 42.372 1.00 69.12 175 PRO A C 1
ATOM 1354 O O . PRO A 1 175 ? -14.690 -0.023 41.598 1.00 69.12 175 PRO A O 1
ATOM 1357 N N . GLY A 1 176 ? -14.303 -2.206 41.936 1.00 80.31 176 GLY A N 1
ATOM 1358 C CA . GLY A 1 176 ? -14.147 -2.543 40.514 1.00 80.31 176 GLY A CA 1
ATOM 1359 C C . GLY A 1 176 ? -15.433 -2.464 39.678 1.00 80.31 176 GLY A C 1
ATOM 1360 O O . GLY A 1 176 ? -15.373 -2.567 38.451 1.00 80.31 176 GLY A O 1
ATOM 1361 N N . ARG A 1 177 ? -16.611 -2.275 40.296 1.00 83.56 177 ARG A N 1
ATOM 1362 C CA . ARG A 1 177 ? -17.896 -2.214 39.577 1.00 83.56 177 ARG A CA 1
ATOM 1363 C C . ARG A 1 177 ? -18.105 -0.870 38.871 1.00 83.56 177 ARG A C 1
ATOM 1365 O O . ARG A 1 177 ? -18.873 -0.812 37.911 1.00 83.56 177 ARG A O 1
ATOM 1372 N N . ARG A 1 178 ? -17.412 0.195 39.290 1.00 84.94 178 ARG A N 1
ATOM 1373 C CA . ARG A 1 178 ? -17.412 1.501 38.599 1.00 84.94 178 ARG A CA 1
ATOM 1374 C C . ARG A 1 178 ? -16.497 1.462 37.379 1.00 84.94 178 ARG A C 1
ATOM 1376 O O . ARG A 1 178 ? -16.948 1.736 36.272 1.00 84.94 178 ARG A O 1
ATOM 1383 N N . ASP A 1 179 ? -15.277 0.989 37.579 1.00 89.62 179 ASP A N 1
ATOM 1384 C CA . ASP A 1 179 ? -14.261 0.748 36.560 1.00 89.62 179 ASP A CA 1
ATOM 1385 C C . ASP A 1 179 ? -14.817 -0.097 35.392 1.00 89.62 179 ASP A C 1
ATOM 1387 O O . ASP A 1 179 ? -14.865 0.325 34.237 1.00 89.62 179 ASP A O 1
ATOM 1391 N N . GLU A 1 180 ? -15.349 -1.285 35.686 1.00 92.00 180 GLU A N 1
ATOM 1392 C CA . GLU A 1 180 ? -15.939 -2.180 34.681 1.00 92.00 180 GLU A CA 1
ATOM 1393 C C . GLU A 1 180 ? -17.175 -1.567 33.974 1.00 92.00 180 GLU A C 1
ATOM 1395 O O . GLU A 1 180 ? -17.489 -1.946 32.842 1.00 92.00 180 GLU A O 1
ATOM 1400 N N . LEU A 1 181 ? -17.873 -0.599 34.586 1.00 91.50 181 LEU A N 1
ATOM 1401 C CA . LEU A 1 181 ? -18.948 0.146 33.920 1.00 91.50 181 LEU A CA 1
ATOM 1402 C C . LEU A 1 181 ? -18.386 1.145 32.898 1.00 91.50 181 LEU A C 1
ATOM 1404 O O . LEU A 1 181 ? -18.956 1.273 31.813 1.00 91.50 181 LEU A O 1
ATOM 1408 N N . GLU A 1 182 ? -17.270 1.811 33.197 1.00 92.19 182 GLU A N 1
ATOM 1409 C CA . GLU A 1 182 ? -16.621 2.760 32.283 1.00 92.19 182 GLU A CA 1
ATOM 1410 C C . GLU A 1 182 ? -16.075 2.066 31.024 1.00 92.19 182 GLU A C 1
ATOM 1412 O O . GLU A 1 182 ? -16.326 2.535 29.906 1.00 92.19 182 GLU A O 1
ATOM 1417 N N . VAL A 1 183 ? -15.471 0.876 31.162 1.00 95.81 183 VAL A N 1
ATOM 1418 C CA . VAL A 1 183 ? -15.068 0.061 29.996 1.00 95.81 183 VAL A CA 1
ATOM 1419 C C . VAL A 1 183 ? -16.278 -0.319 29.134 1.00 95.81 183 VAL A C 1
ATOM 1421 O O . VAL A 1 183 ? -16.225 -0.249 27.906 1.00 95.81 183 VAL A O 1
ATOM 1424 N N . ARG A 1 184 ? -17.411 -0.688 29.747 1.00 96.06 184 ARG A N 1
ATOM 1425 C CA . ARG A 1 184 ? -18.623 -1.087 29.006 1.00 96.06 184 ARG A CA 1
ATOM 1426 C C . ARG A 1 184 ? -19.316 0.086 28.317 1.00 96.06 184 ARG A C 1
ATOM 1428 O O . ARG A 1 184 ? -19.762 -0.067 27.182 1.00 96.06 184 ARG A O 1
ATOM 1435 N N . LEU A 1 185 ? -19.354 1.258 28.948 1.00 96.25 185 LEU A N 1
ATOM 1436 C CA . LEU A 1 185 ? -19.819 2.493 28.307 1.00 96.25 185 LEU A CA 1
ATOM 1437 C C . LEU A 1 185 ? -18.901 2.894 27.142 1.00 96.25 185 LEU A C 1
ATOM 1439 O O . LEU A 1 185 ? -19.387 3.350 26.108 1.00 96.25 185 LEU A O 1
ATOM 1443 N N . THR A 1 186 ? -17.592 2.666 27.268 1.00 97.88 186 THR A N 1
ATOM 1444 C CA . THR A 1 186 ? -16.621 2.856 26.179 1.00 97.88 186 THR A CA 1
ATOM 1445 C C . THR A 1 186 ? -16.887 1.898 25.017 1.00 97.88 186 THR A C 1
ATOM 1447 O O . THR A 1 186 ? -17.001 2.352 23.879 1.00 97.88 186 THR A O 1
ATOM 1450 N N . ALA A 1 187 ? -17.093 0.602 25.277 1.00 97.88 187 ALA A N 1
ATOM 1451 C CA . ALA A 1 187 ? -17.456 -0.374 24.244 1.00 97.88 187 ALA A CA 1
ATOM 1452 C C . ALA A 1 187 ? -18.744 0.015 23.497 1.00 97.88 187 ALA A C 1
ATOM 1454 O O . ALA A 1 187 ? -18.780 -0.028 22.270 1.00 97.88 187 ALA A O 1
ATOM 1455 N N . GLN A 1 188 ? -19.786 0.444 24.219 1.00 97.62 188 GLN A N 1
ATOM 1456 C CA . GLN A 1 188 ? -21.055 0.888 23.625 1.00 97.62 188 GLN A CA 1
ATOM 1457 C C . GLN A 1 188 ? -20.890 2.130 22.738 1.00 97.62 188 GLN A C 1
ATOM 1459 O O . GLN A 1 188 ? -21.419 2.156 21.627 1.00 97.62 188 GLN A O 1
ATOM 1464 N N . ARG A 1 189 ? -20.129 3.136 23.195 1.00 98.12 189 ARG A N 1
ATOM 1465 C CA . ARG A 1 189 ? -19.804 4.333 22.398 1.00 98.12 189 ARG A CA 1
ATOM 1466 C C . ARG A 1 189 ? -19.044 3.962 21.128 1.00 98.12 189 ARG A C 1
ATOM 1468 O O . ARG A 1 189 ? -19.441 4.371 20.046 1.00 98.12 189 ARG A O 1
ATOM 1475 N N . LEU A 1 190 ? -18.011 3.127 21.241 1.00 98.19 190 LEU A N 1
ATOM 1476 C CA . LEU A 1 190 ? -17.189 2.735 20.097 1.00 98.19 190 LEU A CA 1
ATOM 1477 C C . LEU A 1 190 ? -17.933 1.839 19.097 1.00 98.19 190 LEU A C 1
ATOM 1479 O O . LEU A 1 190 ? -17.672 1.951 17.905 1.00 98.19 190 LEU A O 1
ATOM 1483 N N . ILE A 1 191 ? -18.887 1.011 19.536 1.00 97.81 191 ILE A N 1
ATOM 1484 C CA . ILE A 1 191 ? -19.820 0.327 18.624 1.00 97.81 191 ILE A CA 1
ATOM 1485 C C . ILE A 1 191 ? -20.657 1.364 17.859 1.00 97.81 191 ILE A C 1
ATOM 1487 O O . ILE A 1 191 ? -20.713 1.308 16.634 1.00 97.81 191 ILE A O 1
ATOM 1491 N N . ALA A 1 192 ? -21.252 2.343 18.548 1.00 96.44 192 ALA A N 1
ATOM 1492 C CA . ALA A 1 192 ? -22.050 3.390 17.904 1.00 96.44 192 ALA A CA 1
ATOM 1493 C C . ALA A 1 192 ? -21.232 4.276 16.937 1.00 96.44 192 ALA A C 1
ATOM 1495 O O . ALA A 1 192 ? -21.754 4.663 15.895 1.00 96.44 192 ALA A O 1
ATOM 1496 N N . ASP A 1 193 ? -19.957 4.546 17.241 1.00 96.50 193 ASP A N 1
ATOM 1497 C CA . ASP A 1 193 ? -19.029 5.304 16.384 1.00 96.50 193 ASP A CA 1
ATOM 1498 C C . ASP A 1 193 ? -18.527 4.514 15.156 1.00 96.50 193 ASP A C 1
ATOM 1500 O O . ASP A 1 193 ? -18.042 5.114 14.194 1.00 96.50 193 ASP A O 1
ATOM 1504 N N . LEU A 1 194 ? -18.562 3.175 15.202 1.00 96.31 194 LEU A N 1
ATOM 1505 C CA . LEU A 1 194 ? -18.126 2.290 14.109 1.00 96.31 194 LEU A CA 1
ATOM 1506 C C . LEU A 1 194 ? -19.265 1.898 13.161 1.00 96.31 194 LEU A C 1
ATOM 1508 O O . LEU A 1 194 ? -19.007 1.540 12.010 1.00 96.31 194 LEU A O 1
ATOM 1512 N N . LEU A 1 195 ? -20.511 1.951 13.629 1.00 95.38 195 LEU A N 1
ATOM 1513 C CA . LEU A 1 195 ? -21.682 1.671 12.807 1.00 95.38 195 LEU A CA 1
ATOM 1514 C C . LEU A 1 195 ? -21.979 2.844 11.853 1.00 95.38 195 LEU A C 1
ATOM 1516 O O . LEU A 1 195 ? -21.904 4.009 12.252 1.00 95.38 195 LEU A O 1
ATOM 1520 N N . PRO A 1 196 ? -22.354 2.573 10.590 1.00 93.25 196 PRO A N 1
ATOM 1521 C CA . PRO A 1 196 ? -22.815 3.618 9.691 1.00 93.25 196 PRO A CA 1
ATOM 1522 C C . PRO A 1 196 ? -24.156 4.181 10.175 1.00 93.25 196 PRO A C 1
ATOM 1524 O O . PRO A 1 196 ? -24.966 3.482 10.788 1.00 93.25 196 PRO A O 1
ATOM 1527 N N . ARG A 1 197 ? -24.423 5.453 9.865 1.00 89.69 197 ARG A N 1
ATOM 1528 C CA . ARG A 1 197 ? -25.722 6.058 10.172 1.00 89.69 197 ARG A CA 1
ATOM 1529 C C . ARG A 1 197 ? -26.832 5.409 9.338 1.00 89.69 197 ARG A C 1
ATOM 1531 O O . ARG A 1 197 ? -26.644 5.120 8.158 1.00 89.69 197 ARG A O 1
ATOM 1538 N N . ALA A 1 198 ? -27.999 5.226 9.954 1.00 84.69 198 ALA A N 1
ATOM 1539 C CA . ALA A 1 198 ? -29.136 4.511 9.369 1.00 84.69 198 ALA A CA 1
ATOM 1540 C C . ALA A 1 198 ? -29.788 5.205 8.150 1.00 84.69 198 ALA A C 1
ATOM 1542 O O . ALA A 1 198 ? -30.611 4.595 7.473 1.00 84.69 198 ALA A O 1
ATOM 1543 N N . ASP A 1 199 ? -29.436 6.461 7.866 1.00 88.62 199 ASP A N 1
ATOM 1544 C CA . ASP A 1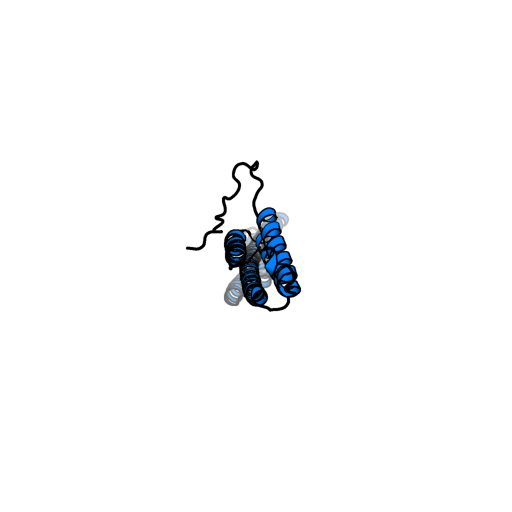 199 ? -29.862 7.233 6.693 1.00 88.62 199 ASP A CA 1
ATOM 1545 C C . ASP A 1 199 ? -28.957 7.036 5.458 1.00 88.62 199 ASP A C 1
ATOM 1547 O O . ASP A 1 199 ? -29.310 7.463 4.357 1.00 88.62 199 ASP A O 1
ATOM 1551 N N . VAL A 1 200 ? -27.806 6.366 5.600 1.00 90.06 200 VAL A N 1
ATOM 1552 C CA . VAL A 1 200 ? -26.843 6.164 4.506 1.00 90.06 200 VAL A CA 1
ATOM 1553 C C . VAL A 1 200 ? -27.248 4.971 3.634 1.00 90.06 200 VAL A C 1
ATOM 1555 O O . VAL A 1 200 ? -26.969 3.810 3.939 1.00 90.06 200 VAL A O 1
ATOM 1558 N N . ALA A 1 201 ? -27.881 5.264 2.498 1.00 87.81 201 ALA A N 1
ATOM 1559 C CA . ALA A 1 201 ? -28.231 4.263 1.494 1.00 87.81 201 ALA A CA 1
ATOM 1560 C C . ALA A 1 201 ? -26.989 3.502 0.983 1.00 87.81 201 ALA A C 1
ATOM 1562 O O . ALA A 1 201 ? -26.004 4.107 0.565 1.00 87.81 201 ALA A O 1
ATOM 1563 N N . GLY A 1 202 ? -27.053 2.166 0.991 1.00 88.12 202 GLY A N 1
ATOM 1564 C CA . GLY A 1 202 ? -25.955 1.297 0.544 1.00 88.12 202 GLY A CA 1
ATOM 1565 C C . GLY A 1 202 ? -24.819 1.099 1.558 1.00 88.12 202 GLY A C 1
ATOM 1566 O O . GLY A 1 202 ? -23.791 0.529 1.198 1.00 88.12 202 GLY A O 1
ATOM 1567 N N . ALA A 1 203 ? -24.980 1.546 2.807 1.00 90.12 203 ALA A N 1
ATOM 1568 C CA . ALA A 1 203 ? -24.017 1.285 3.873 1.00 90.12 203 ALA A CA 1
ATOM 1569 C C . ALA A 1 203 ? -23.857 -0.224 4.187 1.00 90.12 203 ALA A C 1
ATOM 1571 O O . ALA A 1 203 ? -24.820 -0.985 4.050 1.00 90.12 203 ALA A O 1
ATOM 1572 N N . PRO A 1 204 ? -22.668 -0.673 4.643 1.00 90.75 204 PRO A N 1
ATOM 1573 C CA . PRO A 1 204 ? -22.454 -2.059 5.052 1.00 90.75 204 PRO A CA 1
ATOM 1574 C C . PRO A 1 204 ? -23.285 -2.408 6.294 1.00 90.75 204 PRO A C 1
ATOM 1576 O O . PRO A 1 204 ? -23.288 -1.675 7.283 1.00 90.75 204 PRO A O 1
ATOM 1579 N N . ILE A 1 205 ? -23.966 -3.554 6.250 1.00 92.12 205 ILE A N 1
ATOM 1580 C CA . ILE A 1 205 ? -24.723 -4.093 7.384 1.00 92.12 205 ILE A CA 1
ATOM 1581 C C . ILE A 1 205 ? -23.793 -5.009 8.183 1.00 92.12 205 ILE A C 1
ATOM 1583 O O . ILE A 1 205 ? -23.394 -6.064 7.693 1.00 92.12 205 ILE A O 1
ATOM 1587 N N . TYR A 1 206 ? -23.462 -4.604 9.408 1.00 95.19 206 TYR A N 1
ATOM 1588 C CA . TYR A 1 206 ? -22.674 -5.402 10.348 1.00 95.19 206 TYR A CA 1
ATOM 1589 C C . TYR A 1 206 ? -23.575 -6.249 11.255 1.00 95.19 206 TYR A C 1
ATOM 1591 O O . TYR A 1 206 ? -24.682 -5.838 11.606 1.00 95.19 206 TYR A O 1
ATOM 1599 N N . ASN A 1 207 ? -23.088 -7.422 11.660 1.00 94.56 207 ASN A N 1
ATOM 1600 C CA . ASN A 1 207 ? -23.740 -8.264 12.660 1.00 94.56 207 ASN A CA 1
ATOM 1601 C C . ASN A 1 207 ? -23.360 -7.807 14.080 1.00 94.56 207 ASN A C 1
ATOM 1603 O O . ASN A 1 207 ? -22.212 -7.433 14.319 1.00 94.56 207 ASN A O 1
ATOM 1607 N N . LEU A 1 208 ? -24.311 -7.855 15.017 1.00 94.69 208 LEU A N 1
ATOM 1608 C CA . LEU A 1 208 ? -24.160 -7.376 16.398 1.00 94.69 208 LEU A CA 1
ATOM 1609 C C . LEU A 1 208 ? -24.713 -8.406 17.392 1.00 94.69 208 LEU A C 1
ATOM 1611 O O . LEU A 1 208 ? -25.807 -8.253 17.941 1.00 94.69 208 LEU A O 1
ATOM 1615 N N . ASP A 1 209 ? -23.955 -9.475 17.626 1.00 92.44 209 ASP A N 1
ATOM 1616 C CA . ASP A 1 209 ? -24.356 -10.530 18.557 1.00 92.44 209 ASP A CA 1
ATOM 1617 C C . ASP A 1 209 ? -24.107 -10.136 20.025 1.00 92.44 209 ASP A C 1
ATOM 1619 O O . ASP A 1 209 ? -23.049 -10.383 20.611 1.00 92.44 209 ASP A O 1
ATOM 1623 N N . LEU A 1 210 ? -25.133 -9.534 20.630 1.00 87.50 210 LEU A N 1
ATOM 1624 C CA . LEU A 1 210 ? -25.228 -9.263 22.068 1.00 87.50 210 LEU A CA 1
ATOM 1625 C C . LEU A 1 210 ? -25.946 -10.385 22.848 1.00 87.50 210 LEU A C 1
ATOM 1627 O O . LEU A 1 210 ? -26.232 -10.220 24.035 1.00 87.50 210 LEU A O 1
ATOM 1631 N N . THR A 1 211 ? -26.225 -11.536 22.226 1.00 85.88 211 THR A N 1
ATOM 1632 C CA . THR A 1 211 ? -26.938 -12.657 22.860 1.00 85.88 211 THR A CA 1
ATOM 1633 C C . THR A 1 211 ? -25.980 -13.675 23.478 1.00 85.88 211 THR A C 1
ATOM 1635 O O . THR A 1 211 ? -24.947 -14.013 22.903 1.00 85.88 211 THR A O 1
ATOM 1638 N N . ARG A 1 212 ? -26.290 -14.192 24.673 1.00 65.25 212 ARG A N 1
ATOM 1639 C CA . ARG A 1 212 ? -25.602 -15.391 25.179 1.00 65.25 212 ARG A CA 1
ATOM 1640 C C . ARG A 1 212 ? -26.265 -16.613 24.546 1.00 65.25 212 ARG A C 1
ATOM 1642 O O . ARG A 1 212 ? -27.382 -16.947 24.937 1.00 65.25 212 ARG A O 1
ATOM 1649 N N . ALA A 1 213 ? -25.586 -17.199 23.564 1.00 54.28 213 ALA A N 1
ATOM 1650 C CA . ALA A 1 213 ? -25.822 -18.568 23.114 1.00 54.28 213 ALA A CA 1
ATOM 1651 C C . ALA A 1 213 ? -25.267 -19.573 24.141 1.00 54.28 213 ALA A C 1
ATOM 1653 O O . ALA A 1 213 ? -24.319 -19.187 24.868 1.00 54.28 213 ALA A O 1
#

Secondary structure (DSSP, 8-state):
-THHHHHHHHHHHHHHHHHHHHHTTT--THHHHHHHHHHHHHHHHHHHHHH-TTS-HHHHHHHHHHHHHHHHHHHHHHHHHHHHHHHHHHHHHHHHHHHHHHHHHHHHHHHHHHHHHHHHHHHTT-SSHHHHHHHHHHHHHHHHH-GGGHHHHHHHHHHHHHS----SSGGGG-HHHHHHHHHHHHHHHHHHHHSPPTT-TT--------S--

Radius of gyration: 41.76 Å; chains: 1; bounding box: 75×37×115 Å